Protein AF-0000000070249813 (afdb_homodimer)

pLDDT: mean 73.96, std 17.57, range [34.62, 92.19]

Radius of gyration: 15.24 Å; Cα contacts (8 Å, |Δi|>4): 236; chains: 2; bounding box: 43×35×34 Å

InterPro domains:
  IPR002885 Pentatricopeptide repeat [PF13041] (5-50)
  IPR002885 Pentatricopeptide repeat [PS51375] (5-39)
  IPR011990 Tetratricopeptide-like helical domain superfamily [G3DSA:1.25.40.10] (1-72)

Sequence (192 aa):
MPERSVVTWNAMICGSASHANVEDALSLFLSTNKEGIIVPNSVTFVGLIDVAREDFYSMKESTWVDLMVLVWDLGVCSSSKSQIRLSPVSILDGLIMPERSVVTWNAMICGSASHANVEDALSLFLSTNKEGIIVPNSVTFVGLIDVAREDFYSMKESTWVDLMVLVWDLGVCSSSKSQIRLSPVSILDGLI

Organism: Medicago truncatula (NCBI:txid3880)

Secondary structure (DSSP, 8-state):
--HHHHHHHHHHHHHHHTTT-HHHHHHHHHHHHTTT-----HHHHHHHHHHHHHTGGG--HHHHHHHHHHHHHHHHHHHHSS-----HHHHHHHH-/--HHHHHHHHHHHHHHHTTT-HHHHHHHHHHHHTTT-----HHHHHHHHHHHHHTGGG--HHHHHHHHHHHHHHHHHHHHSS-----HHHHHHHH-

Solvent-accessible surface area (backbone atoms only — not comparable to full-atom values): 10296 Å² total; per-residue (Å²): 125,68,67,68,57,42,55,51,49,36,50,52,39,38,58,37,28,36,91,68,31,21,61,54,19,38,52,52,46,60,64,38,46,78,67,68,71,60,61,48,49,71,66,40,50,52,44,42,50,54,40,47,62,76,34,51,91,74,50,51,72,68,41,48,51,38,42,54,41,40,41,26,54,38,17,25,51,24,31,63,41,92,58,83,82,66,56,49,64,61,52,44,59,68,71,98,127,68,68,66,57,41,54,50,48,35,48,52,38,37,58,38,28,36,93,68,30,20,60,54,20,37,53,51,47,60,64,39,44,77,67,67,69,60,61,48,50,72,65,41,52,51,44,41,50,54,40,48,61,75,34,50,92,75,50,50,71,69,42,47,52,38,43,52,39,41,42,24,53,38,17,25,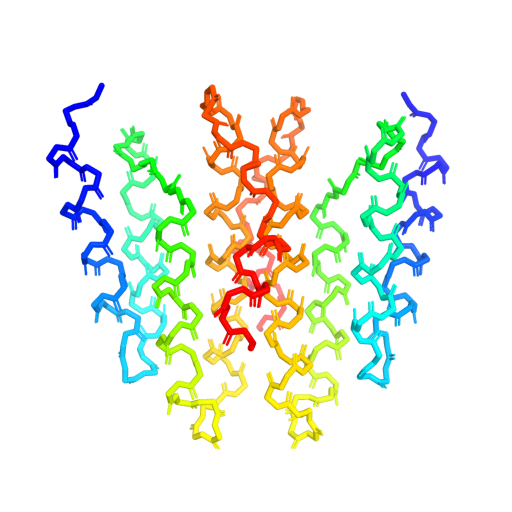51,25,32,64,40,90,58,82,81,67,56,50,65,61,52,44,59,68,73,98

Foldseek 3Di:
DPPVLAVVLLCVLLVCPAPLNLVRSLVVCVVVVVVVSYQADPSSVLSLVVRCVVCVVPHDPVSVVSSVVSNVVNVVRNVVDPDDPPPCVVVVVVVD/DPPVLAVVLLCVLLVCPAPLNLVRSLVVCVVVVVVVSYQADPSSVVSLVVRCVVCVVPHDPVSVVSSVVSNVVNVVRNVVDPDDPPPCVVVVVVVD

Structure (mmCIF, N/CA/C/O backbone):
data_AF-0000000070249813-model_v1
#
loop_
_entity.id
_entity.type
_entity.pdbx_description
1 polymer 'PPR domain protein'
#
loop_
_atom_site.group_PDB
_atom_site.id
_atom_site.type_symbol
_atom_site.label_atom_id
_atom_site.label_alt_id
_atom_site.label_comp_id
_atom_site.label_asym_id
_atom_site.label_entity_id
_atom_site.label_seq_id
_atom_site.pdbx_PDB_ins_code
_atom_site.Cartn_x
_atom_site.Cartn_y
_atom_site.Cartn_z
_atom_site.occupancy
_atom_site.B_iso_or_equiv
_atom_site.auth_seq_id
_atom_site.auth_comp_id
_atom_site.auth_asym_id
_atom_site.auth_atom_id
_atom_site.pdbx_PDB_model_num
ATOM 1 N N . MET A 1 1 ? -17.641 15.844 4.855 1 46.53 1 MET A N 1
ATOM 2 C CA . MET A 1 1 ? -17.781 15.133 3.588 1 46.53 1 MET A CA 1
ATOM 3 C C . MET A 1 1 ? -18.891 14.086 3.67 1 46.53 1 MET A C 1
ATOM 5 O O . MET A 1 1 ? -19 13.367 4.664 1 46.53 1 MET A O 1
ATOM 9 N N . PRO A 1 2 ? -19.953 14.039 2.908 1 53.06 2 PRO A N 1
ATOM 10 C CA . PRO A 1 2 ? -21.031 13.117 3.223 1 53.06 2 PRO A CA 1
ATOM 11 C C . PRO A 1 2 ? -20.609 11.656 3.178 1 53.06 2 PRO A C 1
ATOM 13 O O . PRO A 1 2 ? -19.688 11.305 2.43 1 53.06 2 PRO A O 1
ATOM 16 N N . GLU A 1 3 ? -20.688 10.891 4.309 1 56.56 3 GLU A N 1
ATOM 17 C CA . GLU A 1 3 ? -20.438 9.469 4.531 1 56.56 3 GLU A CA 1
ATOM 18 C C . GLU A 1 3 ? -20.812 8.641 3.305 1 56.56 3 GLU A C 1
ATOM 20 O O . GLU A 1 3 ? -20.141 7.66 2.99 1 56.56 3 GLU A O 1
ATOM 25 N N . ARG A 1 4 ? -21.922 9.094 2.57 1 60.56 4 ARG A N 1
ATOM 26 C CA . ARG A 1 4 ? -22.359 8.352 1.396 1 60.56 4 ARG A CA 1
ATOM 27 C C . ARG A 1 4 ? -21.328 8.414 0.281 1 60.56 4 ARG A C 1
ATOM 29 O O . ARG A 1 4 ? -21.125 7.43 -0.44 1 60.56 4 ARG A O 1
ATOM 36 N N . SER A 1 5 ? -20.531 9.453 0.314 1 73.69 5 SER A N 1
ATOM 37 C CA . SER A 1 5 ? -19.531 9.609 -0.747 1 73.69 5 SER A CA 1
ATOM 38 C C . SER A 1 5 ? -18.344 8.688 -0.53 1 73.69 5 SER A C 1
ATOM 40 O O . SER A 1 5 ? -17.859 8.055 -1.473 1 73.69 5 SER A O 1
ATOM 42 N N . VAL A 1 6 ? -18.219 8.391 0.754 1 73.88 6 VAL A N 1
ATOM 43 C CA . VAL A 1 6 ? -17.062 7.562 1.057 1 73.88 6 VAL A CA 1
ATOM 44 C C . VAL A 1 6 ? -17.375 6.098 0.773 1 73.88 6 VAL A C 1
ATOM 46 O O . VAL A 1 6 ? -16.547 5.371 0.211 1 73.88 6 VAL A O 1
ATOM 49 N N . VAL A 1 7 ? -18.547 5.672 1.12 1 81.62 7 VAL A N 1
ATOM 50 C CA . VAL A 1 7 ? -18.984 4.297 0.912 1 81.62 7 VAL A CA 1
ATOM 51 C C . VAL A 1 7 ? -19.031 3.99 -0.584 1 81.62 7 VAL A C 1
ATOM 53 O O . VAL A 1 7 ? -18.594 2.928 -1.023 1 81.62 7 VAL A O 1
ATOM 56 N N . THR A 1 8 ? -19.656 4.883 -1.299 1 83.94 8 THR A N 1
ATOM 57 C CA . THR A 1 8 ? -19.75 4.727 -2.746 1 83.94 8 THR A CA 1
ATOM 58 C C . THR A 1 8 ? -18.359 4.668 -3.373 1 83.94 8 THR A C 1
ATOM 60 O O . THR A 1 8 ? -18.094 3.799 -4.207 1 83.94 8 THR A O 1
ATOM 63 N N . TRP A 1 9 ? -17.578 5.516 -2.996 1 82.88 9 TRP A N 1
ATOM 64 C CA . TRP A 1 9 ? -16.219 5.555 -3.529 1 82.88 9 TRP A CA 1
ATOM 65 C C . TRP A 1 9 ? -15.469 4.27 -3.203 1 82.88 9 TRP A C 1
ATOM 67 O O . TRP A 1 9 ? -14.742 3.736 -4.047 1 82.88 9 TRP A O 1
ATOM 77 N N . ASN A 1 10 ? -15.672 3.816 -1.97 1 83.75 10 ASN A N 1
ATOM 78 C CA . ASN A 1 10 ? -15.078 2.539 -1.595 1 83.75 10 ASN A CA 1
ATOM 79 C C . ASN A 1 10 ? -15.555 1.41 -2.506 1 83.75 10 ASN A C 1
ATOM 81 O O . ASN A 1 10 ? -14.75 0.591 -2.955 1 83.75 10 ASN A O 1
ATOM 85 N N . ALA A 1 11 ? -16.812 1.413 -2.75 1 89.75 11 ALA A N 1
ATOM 86 C CA . ALA A 1 11 ? -17.391 0.383 -3.611 1 89.75 11 ALA A CA 1
ATOM 87 C C . ALA A 1 11 ? -16.859 0.5 -5.035 1 89.75 11 ALA A C 1
ATOM 89 O O . ALA A 1 11 ? -16.562 -0.509 -5.68 1 89.75 11 ALA A O 1
ATOM 90 N N . MET A 1 12 ? -16.719 1.653 -5.555 1 88.75 12 MET A N 1
ATOM 91 C CA . MET A 1 12 ? -16.266 1.889 -6.918 1 88.75 12 MET A CA 1
ATOM 92 C C . MET A 1 12 ? -14.805 1.457 -7.082 1 88.75 12 MET A C 1
ATOM 94 O O . MET A 1 12 ? -14.453 0.809 -8.07 1 88.75 12 MET A O 1
ATOM 98 N N . ILE A 1 13 ? -13.953 1.787 -6.18 1 89.75 13 ILE A N 1
ATOM 99 C CA . ILE A 1 13 ? -12.531 1.463 -6.281 1 89.75 13 ILE A CA 1
ATOM 100 C C . ILE A 1 13 ? -12.336 -0.046 -6.141 1 89.75 13 ILE A C 1
ATOM 102 O O . ILE A 1 13 ? -11.672 -0.669 -6.969 1 89.75 13 ILE A O 1
ATOM 106 N N . CYS A 1 14 ? -12.953 -0.646 -5.07 1 91.5 14 CYS A N 1
ATOM 107 C CA . CYS A 1 14 ? -12.805 -2.082 -4.863 1 91.5 14 CYS A CA 1
ATOM 108 C C . CYS A 1 14 ? -13.445 -2.865 -6.004 1 91.5 14 CYS A C 1
ATOM 110 O O . CYS A 1 14 ? -12.898 -3.881 -6.445 1 91.5 14 CYS A O 1
ATOM 112 N N . GLY A 1 15 ? -14.57 -2.408 -6.434 1 91.88 15 GLY A N 1
ATOM 113 C CA . GLY A 1 15 ? -15.203 -3.049 -7.574 1 91.88 15 GLY A CA 1
ATOM 114 C C . GLY A 1 15 ? -14.367 -2.982 -8.836 1 91.88 15 GLY A C 1
ATOM 115 O O . GLY A 1 15 ? -14.305 -3.947 -9.602 1 91.88 15 GLY A O 1
ATOM 116 N N . SER A 1 16 ? -13.781 -1.851 -9.094 1 92.06 16 SER A N 1
ATOM 117 C CA . SER A 1 16 ? -12.914 -1.667 -10.25 1 92.06 16 SER A CA 1
ATOM 118 C C . SER A 1 16 ? -11.664 -2.537 -10.156 1 92.06 16 SER A C 1
ATOM 120 O O . SER A 1 16 ? -11.133 -2.988 -11.172 1 92.06 16 SER A O 1
ATOM 122 N N . ALA A 1 17 ? -11.172 -2.75 -8.953 1 91.75 17 ALA A N 1
ATOM 123 C CA . ALA A 1 17 ? -9.953 -3.525 -8.727 1 91.75 17 ALA A CA 1
ATOM 124 C C . ALA A 1 17 ? -10.227 -5.023 -8.836 1 91.75 17 ALA A C 1
ATOM 126 O O . ALA A 1 17 ? -9.297 -5.82 -8.969 1 91.75 17 ALA A O 1
ATOM 127 N N . SER A 1 18 ? -11.43 -5.445 -8.789 1 88.25 18 SER A N 1
ATOM 128 C CA . SER A 1 18 ? -11.797 -6.855 -8.805 1 88.25 18 SER A CA 1
ATOM 129 C C . SER A 1 18 ? -11.469 -7.496 -10.156 1 88.25 18 SER A C 1
ATOM 131 O O . SER A 1 18 ? -11.375 -6.805 -11.172 1 88.25 18 SER A O 1
ATOM 133 N N . HIS A 1 19 ? -11.203 -8.836 -10.164 1 82.94 19 HIS A N 1
ATOM 134 C CA . HIS A 1 19 ? -10.852 -9.633 -11.336 1 82.94 19 HIS A CA 1
ATOM 135 C C . HIS A 1 19 ? -9.555 -9.156 -11.969 1 82.94 19 HIS A C 1
ATOM 137 O O . HIS A 1 19 ? -9.461 -9.016 -13.188 1 82.94 19 HIS A O 1
ATOM 143 N N . ALA A 1 20 ? -8.68 -8.672 -11.258 1 76.06 20 ALA A N 1
ATOM 144 C CA . ALA A 1 20 ? -7.305 -8.352 -11.609 1 76.06 20 ALA A CA 1
ATOM 145 C C . ALA A 1 20 ? -7.238 -7.09 -12.469 1 76.06 20 ALA A C 1
ATOM 147 O O . ALA A 1 20 ? -6.336 -6.941 -13.297 1 76.06 20 ALA A O 1
ATOM 148 N N . ASN A 1 21 ? -8.289 -6.316 -12.398 1 88 21 ASN A N 1
ATOM 149 C CA . ASN A 1 21 ? -8.281 -5.059 -13.141 1 88 21 ASN A CA 1
ATOM 150 C C . ASN A 1 21 ? -7.848 -3.891 -12.258 1 88 21 ASN A C 1
ATOM 152 O O . ASN A 1 21 ? -8.523 -2.859 -12.211 1 88 21 ASN A O 1
ATOM 156 N N . VAL A 1 22 ? -6.793 -3.996 -11.641 1 87.94 22 VAL A N 1
ATOM 157 C CA . VAL A 1 22 ? -6.285 -3.021 -10.68 1 87.94 22 VAL A CA 1
ATOM 158 C C . VAL A 1 22 ? -5.891 -1.737 -11.406 1 87.94 22 VAL A C 1
ATOM 160 O O . VAL A 1 22 ? -6 -0.644 -10.844 1 87.94 22 VAL A O 1
ATOM 163 N N . GLU A 1 23 ? -5.539 -1.878 -12.688 1 86.44 23 GLU A N 1
ATOM 164 C CA . GLU A 1 23 ? -5.199 -0.696 -13.469 1 86.44 23 GLU A CA 1
ATOM 165 C C . GLU A 1 23 ? -6.367 0.282 -13.531 1 86.44 23 GLU A C 1
ATOM 167 O O . GLU A 1 23 ? -6.176 1.494 -13.414 1 86.44 23 GLU A O 1
ATOM 172 N N . ASP A 1 24 ? -7.508 -0.263 -13.672 1 90.19 24 ASP A N 1
ATOM 173 C CA . ASP A 1 24 ? -8.711 0.564 -13.719 1 90.19 24 ASP A CA 1
ATOM 174 C C . ASP A 1 24 ? -8.953 1.253 -12.375 1 90.19 24 ASP A C 1
ATOM 176 O O . ASP A 1 24 ? -9.328 2.426 -12.328 1 90.19 24 ASP A O 1
ATOM 180 N N . ALA A 1 25 ? -8.812 0.549 -11.305 1 90.69 25 ALA A N 1
ATOM 181 C CA . ALA A 1 25 ? -8.984 1.114 -9.969 1 90.69 25 ALA A CA 1
ATOM 182 C C . ALA A 1 25 ? -7.992 2.246 -9.719 1 90.69 25 ALA A C 1
ATOM 184 O O . ALA A 1 25 ? -8.359 3.289 -9.164 1 90.69 25 ALA A O 1
ATOM 185 N N . LEU A 1 26 ? -6.781 2.053 -10.164 1 87.12 26 LEU A N 1
ATOM 186 C CA . LEU A 1 26 ? -5.75 3.078 -10.023 1 87.12 26 LEU A CA 1
ATOM 187 C C . LEU A 1 26 ? -6.109 4.32 -10.836 1 87.12 26 LEU A C 1
ATOM 189 O O . LEU A 1 26 ? -5.977 5.445 -10.344 1 87.12 26 LEU A O 1
ATOM 193 N N . SER A 1 27 ? -6.535 4.082 -12.039 1 85.62 27 SER A N 1
ATOM 194 C CA . SER A 1 27 ? -6.953 5.188 -12.891 1 85.62 27 SER A CA 1
ATOM 195 C C . SER A 1 27 ? -8.117 5.957 -12.273 1 85.62 27 SER A C 1
ATOM 197 O O . SER A 1 27 ? -8.141 7.188 -12.305 1 85.62 27 SER A O 1
ATOM 199 N N . LEU A 1 28 ? -9.055 5.27 -11.742 1 85.94 28 LEU A N 1
ATOM 200 C CA . LEU A 1 28 ? -10.195 5.879 -11.062 1 85.94 28 LEU A CA 1
ATOM 201 C C . LEU A 1 28 ? -9.734 6.734 -9.891 1 85.94 28 LEU A C 1
ATOM 203 O O . LEU A 1 28 ? -10.188 7.871 -9.727 1 85.94 28 LEU A O 1
ATOM 207 N N . PHE A 1 29 ? -8.875 6.195 -9.102 1 84.56 29 PHE A N 1
ATOM 208 C CA . PHE A 1 29 ? -8.352 6.922 -7.953 1 84.56 29 PHE A CA 1
ATOM 209 C C . PHE A 1 29 ? -7.648 8.203 -8.391 1 84.56 29 PHE A C 1
ATOM 211 O O . PHE A 1 29 ? -7.883 9.273 -7.828 1 84.56 29 PHE A O 1
ATOM 218 N N . LEU A 1 30 ? -6.805 8.07 -9.312 1 79.5 30 LEU A N 1
ATOM 219 C CA . LEU A 1 30 ? -6.031 9.219 -9.781 1 79.5 30 LEU A CA 1
ATOM 220 C C . LEU A 1 30 ? -6.949 10.305 -10.328 1 79.5 30 LEU A C 1
ATOM 222 O O . LEU A 1 30 ? -6.676 11.5 -10.156 1 79.5 30 LEU A O 1
ATOM 226 N N . SER A 1 31 ? -7.941 9.93 -10.906 1 78.81 31 SER A N 1
ATOM 227 C CA . SER A 1 31 ? -8.875 10.891 -11.492 1 78.81 31 SER A CA 1
ATOM 228 C C . SER A 1 31 ? -9.727 11.555 -10.422 1 78.81 31 SER A C 1
ATOM 230 O O . SER A 1 31 ? -10.047 12.742 -10.516 1 78.81 31 SER A O 1
ATOM 232 N N . THR A 1 32 ? -10.102 10.906 -9.297 1 76.31 32 THR A N 1
ATOM 233 C CA . THR A 1 32 ? -10.984 11.406 -8.242 1 76.31 32 THR A CA 1
ATOM 234 C C . THR A 1 32 ? -10.195 12.188 -7.195 1 76.31 32 THR A C 1
ATOM 236 O O . THR A 1 32 ? -10.688 13.18 -6.652 1 76.31 32 THR A O 1
ATOM 239 N N . ASN A 1 33 ? -9.039 11.695 -6.793 1 69.12 33 ASN A N 1
ATOM 240 C CA . ASN A 1 33 ? -8.211 12.367 -5.797 1 69.12 33 ASN A CA 1
ATOM 241 C C . ASN A 1 33 ? -7.887 13.797 -6.215 1 69.12 33 ASN A C 1
ATOM 243 O O . ASN A 1 33 ? -7.836 14.703 -5.375 1 69.12 33 ASN A O 1
ATOM 247 N N . LYS A 1 34 ? -7.633 13.984 -7.363 1 62.03 34 LYS A N 1
ATOM 248 C CA . LYS A 1 34 ? -7.355 15.32 -7.875 1 62.03 34 LYS A CA 1
ATOM 249 C C . LYS A 1 34 ? -8.516 16.266 -7.578 1 62.03 34 LYS A C 1
ATOM 251 O O . LYS A 1 34 ? -8.305 17.469 -7.406 1 62.03 34 LYS A O 1
ATOM 256 N N . GLU A 1 35 ? -9.555 15.711 -7.277 1 60.5 35 GLU A N 1
ATOM 257 C CA . GLU A 1 35 ? -10.727 16.547 -7.027 1 60.5 35 GLU A CA 1
ATOM 258 C C . GLU A 1 35 ? -11.008 16.672 -5.535 1 60.5 35 GLU A C 1
ATOM 260 O O . GLU A 1 35 ? -11.859 17.469 -5.125 1 60.5 35 GLU A O 1
ATOM 265 N N . GLY A 1 36 ? -10.062 16.094 -4.793 1 58.84 36 GLY A N 1
ATOM 266 C CA . GLY A 1 36 ? -10.227 16.172 -3.35 1 58.84 36 GLY A CA 1
ATOM 267 C C . GLY A 1 36 ? -11.453 15.438 -2.848 1 58.84 36 GLY A C 1
ATOM 268 O O . GLY A 1 36 ? -11.938 15.703 -1.745 1 58.84 36 GLY A O 1
ATOM 269 N N . ILE A 1 37 ? -12.023 14.625 -3.607 1 59.47 37 ILE A N 1
ATOM 270 C CA . ILE A 1 37 ? -13.328 14.047 -3.324 1 59.47 37 ILE A CA 1
ATOM 271 C C . ILE A 1 37 ? -13.164 12.75 -2.535 1 59.47 37 ILE A C 1
ATOM 273 O O . ILE A 1 37 ? -14.039 12.375 -1.752 1 59.47 37 ILE A O 1
ATOM 277 N N . ILE A 1 38 ? -12 12.156 -2.73 1 61.72 38 ILE A N 1
ATOM 278 C CA . ILE A 1 38 ? -11.922 10.781 -2.23 1 61.72 38 ILE A CA 1
ATOM 279 C C . ILE A 1 38 ? -11.141 10.758 -0.919 1 61.72 38 ILE A C 1
ATOM 281 O O . ILE A 1 38 ? -10.062 11.352 -0.82 1 61.72 38 ILE A O 1
ATOM 285 N N . VAL A 1 39 ? -11.898 10.18 0.061 1 66.62 39 VAL A N 1
ATOM 286 C CA . VAL A 1 39 ? -11.172 9.969 1.309 1 66.62 39 VAL A CA 1
ATOM 287 C C . VAL A 1 39 ? -11.031 8.477 1.577 1 66.62 39 VAL A C 1
ATOM 289 O O . VAL A 1 39 ? -11.906 7.863 2.197 1 66.62 39 VAL A O 1
ATOM 292 N N . PRO A 1 40 ? -10.07 7.934 0.964 1 72 40 PRO A N 1
ATOM 293 C CA . PRO A 1 40 ? -9.859 6.52 1.284 1 72 40 PRO A CA 1
ATOM 294 C C . PRO A 1 40 ? -9.625 6.281 2.773 1 72 40 PRO A C 1
ATOM 296 O O . PRO A 1 40 ? -9.117 7.164 3.471 1 72 40 PRO A O 1
ATOM 299 N N . ASN A 1 41 ? -10.219 5.098 3.295 1 77.06 41 ASN A N 1
ATOM 300 C CA . ASN A 1 41 ? -9.969 4.711 4.68 1 77.06 41 ASN A CA 1
ATOM 301 C C . ASN A 1 41 ? -9.641 3.225 4.793 1 77.06 41 ASN A C 1
ATOM 303 O O . ASN A 1 41 ? -9.359 2.566 3.791 1 77.06 41 ASN A O 1
ATOM 307 N N . SER A 1 42 ? -9.586 2.773 5.973 1 77.44 42 SER A N 1
ATOM 308 C CA . SER A 1 42 ? -9.195 1.397 6.258 1 77.44 42 SER A CA 1
ATOM 309 C C . SER A 1 42 ? -10.125 0.404 5.562 1 77.44 42 SER A C 1
ATOM 311 O O . SER A 1 42 ? -9.703 -0.702 5.215 1 77.44 42 SER A O 1
ATOM 313 N N . VAL A 1 43 ? -11.352 0.808 5.312 1 82.81 43 VAL A N 1
ATOM 314 C CA . VAL A 1 43 ? -12.305 -0.075 4.66 1 82.81 43 VAL A CA 1
ATOM 315 C C . VAL A 1 43 ? -11.891 -0.309 3.209 1 82.81 43 VAL A C 1
ATOM 317 O O . VAL A 1 43 ? -11.953 -1.436 2.711 1 82.81 43 VAL A O 1
ATOM 320 N N . THR A 1 44 ? -11.492 0.752 2.482 1 85.62 44 THR A N 1
ATOM 321 C CA . THR A 1 44 ? -11.008 0.632 1.111 1 85.62 44 THR A CA 1
ATOM 322 C C . THR A 1 44 ? -9.805 -0.302 1.041 1 85.62 44 THR A C 1
ATOM 324 O O . THR A 1 44 ? -9.742 -1.174 0.172 1 85.62 44 THR A O 1
ATOM 327 N N . PHE A 1 45 ? -8.969 -0.145 2.027 1 86.44 45 PHE A N 1
ATOM 328 C CA . PHE A 1 45 ? -7.758 -0.958 2.07 1 86.44 45 PHE A CA 1
ATOM 329 C C . PHE A 1 45 ? -8.102 -2.43 2.262 1 86.44 45 PHE A C 1
ATOM 331 O O . PHE A 1 45 ? -7.586 -3.291 1.547 1 86.44 45 PHE A O 1
ATOM 338 N N . VAL A 1 46 ? -8.922 -2.701 3.205 1 86.38 46 VAL A N 1
ATOM 339 C CA . VAL A 1 46 ? -9.312 -4.082 3.463 1 86.38 46 VAL A CA 1
ATOM 340 C C . VAL A 1 46 ? -10 -4.668 2.23 1 86.38 46 VAL A C 1
ATOM 342 O O . VAL A 1 46 ? -9.742 -5.812 1.854 1 86.38 46 VAL A O 1
ATOM 345 N N . GLY A 1 47 ? -10.891 -3.881 1.63 1 88.06 47 GLY A N 1
ATOM 346 C CA . GLY A 1 47 ? -11.523 -4.312 0.394 1 88.06 47 GLY A CA 1
ATOM 347 C C . GLY A 1 47 ? -10.531 -4.672 -0.692 1 88.06 47 GLY A C 1
ATOM 348 O O . GLY A 1 47 ? -10.703 -5.668 -1.396 1 88.06 47 GLY A O 1
ATOM 349 N N . LEU A 1 48 ? -9.516 -3.916 -0.813 1 89.94 48 LEU A N 1
ATOM 350 C CA . LEU A 1 48 ? -8.492 -4.16 -1.824 1 89.94 48 LEU A CA 1
ATOM 351 C C . LEU A 1 48 ? -7.695 -5.418 -1.498 1 89.94 48 LEU A C 1
ATOM 353 O O . LEU A 1 48 ? -7.285 -6.148 -2.402 1 89.94 48 LEU A O 1
ATOM 357 N N . ILE A 1 49 ? -7.418 -5.703 -0.201 1 86.06 49 ILE A N 1
ATOM 358 C CA . ILE A 1 49 ? -6.742 -6.93 0.213 1 86.06 49 ILE A CA 1
ATOM 359 C C . ILE A 1 49 ? -7.582 -8.141 -0.181 1 86.06 49 ILE A C 1
ATOM 361 O O . ILE A 1 49 ? -7.055 -9.141 -0.667 1 86.06 49 ILE A O 1
ATOM 365 N N . ASP A 1 50 ? -8.852 -8.031 0.049 1 86.69 50 ASP A N 1
ATOM 366 C CA . ASP A 1 50 ? -9.75 -9.125 -0.311 1 86.69 50 ASP A CA 1
ATOM 367 C C . ASP A 1 50 ? -9.711 -9.398 -1.812 1 86.69 50 ASP A C 1
ATOM 369 O O . ASP A 1 50 ? -9.648 -10.555 -2.238 1 86.69 50 ASP A O 1
ATOM 373 N N . VAL A 1 51 ? -9.758 -8.383 -2.604 1 87.94 51 VAL A N 1
ATOM 374 C CA . VAL A 1 51 ? -9.688 -8.5 -4.059 1 87.94 51 VAL A CA 1
ATOM 375 C C . VAL A 1 51 ? -8.359 -9.133 -4.461 1 87.94 51 VAL A C 1
ATOM 377 O O . VAL A 1 51 ? -8.328 -10.039 -5.301 1 87.94 51 VAL A O 1
ATOM 380 N N . ALA A 1 52 ? -7.258 -8.617 -3.936 1 83.5 52 ALA A N 1
ATOM 381 C CA . ALA A 1 52 ? -5.918 -9.102 -4.258 1 83.5 52 ALA A CA 1
ATOM 382 C C . ALA A 1 52 ? -5.758 -10.57 -3.877 1 83.5 52 ALA A C 1
ATOM 384 O O . ALA A 1 52 ? -5.125 -11.344 -4.602 1 83.5 52 ALA A O 1
ATOM 385 N N . ARG A 1 53 ? -6.246 -10.945 -2.752 1 82.81 53 ARG A N 1
ATOM 386 C CA . ARG A 1 53 ? -6.16 -12.328 -2.295 1 82.81 53 ARG A CA 1
ATOM 387 C C . ARG A 1 53 ? -6.902 -13.266 -3.244 1 82.81 53 ARG A C 1
ATOM 389 O O . ARG A 1 53 ? -6.445 -14.383 -3.506 1 82.81 53 ARG A O 1
ATOM 396 N N . GLU A 1 54 ? -7.992 -12.883 -3.689 1 84.94 54 GLU A N 1
ATOM 397 C CA . GLU A 1 54 ? -8.805 -13.703 -4.586 1 84.94 54 GLU A CA 1
ATOM 398 C C . GLU A 1 54 ? -8.07 -13.969 -5.898 1 84.94 54 GLU A C 1
ATOM 400 O O . GLU A 1 54 ? -8.188 -15.055 -6.469 1 84.94 54 GLU A O 1
ATOM 405 N N . ASP A 1 55 ? -7.289 -13.117 -6.309 1 81.75 55 ASP A N 1
ATOM 406 C CA . ASP A 1 55 ? -6.652 -13.227 -7.617 1 81.75 55 ASP A CA 1
ATOM 407 C C . ASP A 1 55 ? -5.145 -13.438 -7.48 1 81.75 55 ASP A C 1
ATOM 409 O O . ASP A 1 55 ? -4.41 -13.375 -8.469 1 81.75 55 ASP A O 1
ATOM 413 N N . PHE A 1 56 ? -4.707 -13.625 -6.355 1 78.69 56 PHE A N 1
ATOM 414 C CA . PHE A 1 56 ? -3.285 -13.602 -6.031 1 78.69 56 PHE A CA 1
ATOM 415 C C . PHE A 1 56 ? -2.51 -14.562 -6.922 1 78.69 56 PHE A C 1
ATOM 417 O O . PHE A 1 56 ? -1.503 -14.188 -7.523 1 78.69 56 PHE A O 1
ATOM 424 N N . TYR A 1 57 ? -2.91 -15.758 -7.117 1 77.56 57 TYR A N 1
ATOM 425 C CA . TYR A 1 57 ? -2.166 -16.781 -7.852 1 77.56 57 TYR A CA 1
ATOM 426 C C . TYR A 1 57 ? -2.283 -16.562 -9.352 1 77.56 57 TYR A C 1
ATOM 428 O O . TYR A 1 57 ? -1.468 -17.062 -10.125 1 77.56 57 TYR A O 1
ATOM 436 N N . SER A 1 58 ? -3.252 -15.797 -9.711 1 82.06 58 SER A N 1
ATOM 437 C CA . SER A 1 58 ? -3.471 -15.594 -11.141 1 82.06 58 SER A CA 1
ATOM 438 C C . SER A 1 58 ? -3.053 -14.188 -11.562 1 82.06 58 SER A C 1
ATOM 440 O O . SER A 1 58 ? -3.121 -13.852 -12.75 1 82.06 58 SER A O 1
ATOM 442 N N . MET A 1 59 ? -2.596 -13.453 -10.688 1 81.19 59 MET A N 1
ATOM 443 C CA . MET A 1 59 ? -2.301 -12.055 -10.969 1 81.19 59 MET A CA 1
ATOM 444 C C . MET A 1 59 ? -0.942 -11.906 -11.648 1 81.19 59 MET A C 1
ATOM 446 O O . MET A 1 59 ? 0.016 -12.594 -11.281 1 81.19 59 MET A O 1
ATOM 450 N N . LYS A 1 60 ? -0.977 -11.008 -12.648 1 85.19 60 LYS A N 1
ATOM 451 C CA . LYS A 1 60 ? 0.277 -10.68 -13.32 1 85.19 60 LYS A CA 1
ATOM 452 C C . LYS A 1 60 ? 1.124 -9.734 -12.469 1 85.19 60 LYS A C 1
ATOM 454 O O . LYS A 1 60 ? 0.602 -9.047 -11.586 1 85.19 60 LYS A O 1
ATOM 459 N N . GLU A 1 61 ? 2.393 -9.742 -12.727 1 82.44 61 GLU A N 1
ATOM 460 C CA . GLU A 1 61 ? 3.334 -8.891 -12.008 1 82.44 61 GLU A CA 1
ATOM 461 C C . GLU A 1 61 ? 2.959 -7.418 -12.133 1 82.44 61 GLU A C 1
ATOM 463 O O . GLU A 1 61 ? 3.02 -6.668 -11.164 1 82.44 61 GLU A O 1
ATOM 468 N N . SER A 1 62 ? 2.59 -7.023 -13.359 1 83.12 62 SER A N 1
ATOM 469 C CA . SER A 1 62 ? 2.232 -5.629 -13.594 1 83.12 62 SER A CA 1
ATOM 470 C C . SER A 1 62 ? 1.015 -5.227 -12.773 1 83.12 62 SER A C 1
ATOM 472 O O . SER A 1 62 ? 0.948 -4.105 -12.266 1 83.12 62 SER A O 1
ATOM 474 N N . THR A 1 63 ? 0.035 -6.109 -12.68 1 85.94 63 THR A N 1
ATOM 475 C CA . THR A 1 63 ? -1.173 -5.859 -11.898 1 85.94 63 THR A CA 1
ATOM 476 C C . THR A 1 63 ? -0.839 -5.707 -10.422 1 85.94 63 THR A C 1
ATOM 478 O O . THR A 1 63 ? -1.415 -4.859 -9.734 1 85.94 63 THR A O 1
ATOM 481 N N . TRP A 1 64 ? 0.094 -6.422 -10.062 1 84.62 64 TRP A N 1
ATOM 482 C CA . TRP A 1 64 ? 0.547 -6.359 -8.68 1 84.62 64 TRP A CA 1
ATOM 483 C C . TRP A 1 64 ? 1.182 -5.008 -8.375 1 84.62 64 TRP A C 1
ATOM 485 O O . TRP A 1 64 ? 0.917 -4.41 -7.328 1 84.62 64 TRP A O 1
ATOM 495 N N . VAL A 1 65 ? 1.969 -4.598 -9.188 1 85.06 65 VAL A N 1
ATOM 496 C CA . VAL A 1 65 ? 2.645 -3.316 -9.008 1 85.06 65 VAL A CA 1
ATOM 497 C C . VAL A 1 65 ? 1.615 -2.191 -8.961 1 85.06 65 VAL A C 1
ATOM 499 O O . VAL A 1 65 ? 1.692 -1.307 -8.102 1 85.06 65 VAL A O 1
ATOM 502 N N . ASP A 1 66 ? 0.677 -2.268 -9.867 1 86.56 66 ASP A N 1
ATOM 503 C CA . ASP A 1 66 ? -0.391 -1.272 -9.852 1 86.56 66 ASP A CA 1
ATOM 504 C C . ASP A 1 66 ? -1.123 -1.265 -8.516 1 86.56 66 ASP A C 1
ATOM 506 O O . ASP A 1 66 ? -1.486 -0.202 -8.008 1 86.56 66 ASP A O 1
ATOM 510 N N . LEU A 1 67 ? -1.362 -2.426 -7.977 1 89.44 67 LEU A N 1
ATOM 511 C CA . LEU A 1 67 ? -2.055 -2.551 -6.699 1 89.44 67 LEU A CA 1
ATOM 512 C C . LEU A 1 67 ? -1.244 -1.915 -5.578 1 89.44 67 LEU A C 1
ATOM 514 O O . LEU A 1 67 ? -1.793 -1.195 -4.738 1 89.44 67 LEU A O 1
ATOM 518 N N . MET A 1 68 ? 0.019 -2.113 -5.559 1 88.62 68 MET A N 1
ATOM 519 C CA . MET A 1 68 ? 0.888 -1.534 -4.539 1 88.62 68 MET A CA 1
ATOM 520 C C . MET A 1 68 ? 0.881 -0.012 -4.617 1 88.62 68 MET A C 1
ATOM 522 O O . MET A 1 68 ? 0.825 0.667 -3.588 1 88.62 68 MET A O 1
ATOM 526 N N . VAL A 1 69 ? 0.877 0.505 -5.734 1 87.38 69 VAL A N 1
ATOM 527 C CA . VAL A 1 69 ? 0.837 1.948 -5.945 1 87.38 69 VAL A CA 1
ATOM 528 C C . VAL A 1 69 ? -0.487 2.51 -5.434 1 87.38 69 VAL A C 1
ATOM 530 O O . VAL A 1 69 ? -0.51 3.533 -4.746 1 87.38 69 VAL A O 1
ATOM 533 N N . LEU A 1 70 ? -1.496 1.835 -5.855 1 88.69 70 LEU A N 1
ATOM 534 C CA . LEU A 1 70 ? -2.82 2.252 -5.41 1 88.69 70 LEU A CA 1
ATOM 535 C C . LEU A 1 70 ? -2.896 2.287 -3.885 1 88.69 70 LEU A C 1
ATOM 537 O O . LEU A 1 70 ? -3.361 3.27 -3.305 1 88.69 70 LEU A O 1
ATOM 541 N N . VAL A 1 71 ? -2.404 1.301 -3.252 1 89.31 71 VAL A N 1
ATOM 542 C CA . VAL A 1 71 ? -2.443 1.194 -1.796 1 89.31 71 VAL A CA 1
ATOM 543 C C . VAL A 1 71 ? -1.607 2.309 -1.173 1 89.31 71 VAL A C 1
ATOM 545 O O . VAL A 1 71 ? -2.035 2.951 -0.21 1 89.31 71 VAL A O 1
ATOM 548 N N . TRP A 1 72 ? -0.492 2.512 -1.726 1 86.56 72 TRP A N 1
ATOM 549 C CA . TRP A 1 72 ? 0.367 3.592 -1.254 1 86.56 72 TRP A CA 1
ATOM 550 C C . TRP A 1 72 ? -0.345 4.938 -1.354 1 86.56 72 TRP A C 1
ATOM 552 O O . TRP A 1 72 ? -0.387 5.699 -0.385 1 86.56 72 TRP A O 1
ATOM 562 N N . ASP A 1 73 ? -0.912 5.273 -2.48 1 84.19 73 ASP A N 1
ATOM 563 C CA . ASP A 1 73 ? -1.582 6.551 -2.709 1 84.19 73 ASP A CA 1
ATOM 564 C C . ASP A 1 73 ? -2.779 6.715 -1.775 1 84.19 73 ASP A C 1
ATOM 566 O O . ASP A 1 73 ? -3.025 7.805 -1.259 1 84.19 73 ASP A O 1
ATOM 570 N N . LEU A 1 74 ? -3.455 5.652 -1.598 1 85.19 74 LEU A N 1
ATOM 571 C CA . LEU A 1 74 ? -4.59 5.691 -0.683 1 85.19 74 LEU A CA 1
ATOM 572 C C . LEU A 1 74 ? -4.129 5.965 0.745 1 85.19 74 LEU A C 1
ATOM 574 O O . LEU A 1 74 ? -4.773 6.723 1.477 1 85.19 74 LEU A O 1
ATOM 578 N N . GLY A 1 75 ? -3.049 5.336 1.172 1 84.69 75 GLY A N 1
ATOM 579 C CA . GLY A 1 75 ? -2.475 5.586 2.484 1 84.69 75 GLY A CA 1
ATOM 580 C C . GLY A 1 75 ? -2.082 7.035 2.695 1 84.69 75 GLY A C 1
ATOM 581 O O . GLY A 1 75 ? -2.393 7.625 3.734 1 84.69 75 GLY A O 1
ATOM 582 N N . VAL A 1 76 ? -1.442 7.578 1.745 1 81.12 76 VAL A N 1
ATOM 583 C CA . VAL A 1 76 ? -0.99 8.961 1.795 1 81.12 76 VAL A CA 1
ATOM 584 C C . VAL A 1 76 ? -2.191 9.891 1.938 1 81.12 76 VAL A C 1
ATOM 586 O O . VAL A 1 76 ? -2.156 10.852 2.715 1 81.12 76 VAL A O 1
ATOM 589 N N . CYS A 1 77 ? -3.252 9.625 1.28 1 79.69 77 CYS A N 1
ATOM 590 C CA . CYS A 1 77 ? -4.445 10.469 1.285 1 79.69 77 CYS A CA 1
ATOM 591 C C . CYS A 1 77 ? -5.219 10.312 2.59 1 79.69 77 CYS A C 1
ATOM 593 O O . CYS A 1 77 ? -5.883 11.25 3.037 1 79.69 77 CYS A O 1
ATOM 595 N N . SER A 1 78 ? -5.121 9.125 3.105 1 76.5 78 SER A N 1
ATOM 596 C CA . SER A 1 78 ? -5.852 8.844 4.34 1 76.5 78 SER A CA 1
ATOM 597 C C . SER A 1 78 ? -5.297 9.664 5.504 1 76.5 78 SER A C 1
ATOM 599 O O . SER A 1 78 ? -6.047 10.07 6.395 1 76.5 78 SER A O 1
ATOM 601 N N . SER A 1 79 ? -4.004 9.836 5.645 1 66.25 79 SER A N 1
ATOM 602 C CA . SER A 1 79 ? -3.354 10.57 6.727 1 66.25 79 SER A CA 1
ATOM 603 C C . SER A 1 79 ? -3.572 12.07 6.586 1 66.25 79 SER A C 1
ATOM 605 O O . SER A 1 79 ? -3.609 12.797 7.586 1 66.25 79 SER A O 1
ATOM 607 N N . SER A 1 80 ? -3.367 12.688 5.391 1 58.47 80 SER A N 1
ATOM 608 C CA . SER A 1 80 ? -3.568 14.125 5.211 1 58.47 80 SER A CA 1
ATOM 609 C C . SER A 1 80 ? -4.922 14.562 5.758 1 58.47 80 SER A C 1
ATOM 611 O O . SER A 1 80 ? -5.086 15.711 6.172 1 58.47 80 SER A O 1
ATOM 613 N N . LYS A 1 81 ? -5.812 13.836 5.742 1 52.12 81 LYS A N 1
ATOM 614 C CA . LYS A 1 81 ? -7.105 14.133 6.363 1 52.12 81 LYS A CA 1
ATOM 615 C C . LYS A 1 81 ? -7.211 13.484 7.738 1 52.12 81 LYS A C 1
ATOM 617 O O . LYS A 1 81 ? -6.531 12.5 8.023 1 52.12 81 LYS A O 1
ATOM 622 N N . SER A 1 82 ? -7.633 14.133 8.875 1 40.06 82 SER A N 1
ATOM 623 C CA . SER A 1 82 ? -7.652 13.828 10.297 1 40.06 82 SER A CA 1
ATOM 624 C C . SER A 1 82 ? -7.539 12.328 10.555 1 40.06 82 SER A C 1
ATOM 626 O O . SER A 1 82 ? -7.5 11.891 11.703 1 40.06 82 SER A O 1
ATOM 628 N N . GLN A 1 83 ? -8.047 11.523 9.703 1 37.75 83 GLN A N 1
ATOM 629 C CA . GLN A 1 83 ? -8.742 10.422 10.352 1 37.75 83 GLN A CA 1
ATOM 630 C C . GLN A 1 83 ? -7.758 9.375 10.875 1 37.75 83 GLN A C 1
ATOM 632 O O . GLN A 1 83 ? -6.574 9.414 10.531 1 37.75 83 GLN A O 1
ATOM 637 N N . ILE A 1 84 ? -8.188 7.949 10.914 1 36.22 84 ILE A N 1
ATOM 638 C CA . ILE A 1 84 ? -8.219 6.734 11.711 1 36.22 84 ILE A CA 1
ATOM 639 C C . ILE A 1 84 ? -6.918 5.957 11.531 1 36.22 84 ILE A C 1
ATOM 641 O O . ILE A 1 84 ? -6.562 5.586 10.406 1 36.22 84 ILE A O 1
ATOM 645 N N . ARG A 1 85 ? -5.945 6.223 12.312 1 37.88 85 ARG A N 1
ATOM 646 C CA . ARG A 1 85 ? -4.77 5.477 12.75 1 37.88 85 ARG A CA 1
ATOM 647 C C . ARG A 1 85 ? -4.969 3.977 12.555 1 37.88 85 ARG A C 1
ATOM 649 O O . ARG A 1 85 ? -5.125 3.236 13.531 1 37.88 85 ARG A O 1
ATOM 656 N N . LEU A 1 86 ? -6.012 3.488 11.984 1 37.34 86 LEU A N 1
ATOM 657 C CA . LEU A 1 86 ? -6.145 2.039 12.094 1 37.34 86 LEU A CA 1
ATOM 658 C C . LEU A 1 86 ? -4.902 1.335 11.562 1 37.34 86 LEU A C 1
ATOM 660 O O . LEU A 1 86 ? -4.469 1.602 10.438 1 37.34 86 LEU A O 1
ATOM 664 N N . SER A 1 87 ? -3.98 1.086 12.414 1 41 87 SER A N 1
ATOM 665 C CA . SER A 1 87 ? -2.842 0.224 12.109 1 41 87 SER A CA 1
ATOM 666 C C . SER A 1 87 ? -3.268 -0.978 11.273 1 41 87 SER A C 1
ATOM 668 O O . SER A 1 87 ? -4.195 -1.701 11.641 1 41 87 SER A O 1
ATOM 670 N N . PRO A 1 88 ? -3.201 -0.922 10.094 1 42.88 88 PRO A N 1
ATOM 671 C CA . PRO A 1 88 ? -3.492 -2.09 9.258 1 42.88 88 PRO A CA 1
ATOM 672 C C . PRO A 1 88 ? -3.162 -3.408 9.953 1 42.88 88 PRO A C 1
ATOM 674 O O . PRO A 1 88 ? -3.736 -4.449 9.617 1 42.88 88 PRO A O 1
ATOM 677 N N . VAL A 1 89 ? -2.213 -3.412 10.891 1 43.28 89 VAL A N 1
ATOM 678 C CA . VAL A 1 89 ? -1.913 -4.633 11.633 1 43.28 89 VAL A CA 1
ATOM 679 C C . VAL A 1 89 ? -3.186 -5.168 12.281 1 43.28 89 VAL A C 1
ATOM 681 O O . VAL A 1 89 ? -3.41 -6.383 12.32 1 43.28 89 VAL A O 1
ATOM 684 N N . SER A 1 90 ? -3.895 -4.297 12.812 1 41.25 90 SER A N 1
ATOM 685 C CA . SER A 1 90 ? -5.121 -4.789 13.43 1 41.25 90 SER A CA 1
ATOM 686 C C . SER A 1 90 ? -6.039 -5.438 12.406 1 41.25 90 SER A C 1
ATOM 688 O O . SER A 1 90 ? -6.719 -6.422 12.703 1 41.25 90 SER A O 1
ATOM 690 N N . ILE A 1 91 ? -6.145 -4.844 11.43 1 41.28 91 ILE A N 1
ATOM 691 C CA . ILE A 1 91 ? -6.984 -5.426 10.391 1 41.28 91 ILE A CA 1
ATOM 692 C C . ILE A 1 91 ? -6.402 -6.77 9.953 1 41.28 91 ILE A C 1
ATOM 694 O O . ILE A 1 91 ? -7.141 -7.742 9.766 1 41.28 91 ILE A O 1
ATOM 698 N N . LEU A 1 92 ? -5.098 -6.77 9.805 1 44.25 92 LEU A N 1
ATOM 699 C CA . LEU A 1 92 ? -4.461 -8.023 9.422 1 44.25 92 LEU A CA 1
ATOM 700 C C . LEU A 1 92 ? -4.812 -9.133 10.398 1 44.25 92 LEU A C 1
ATOM 702 O O . LEU A 1 92 ? -4.977 -10.289 10.008 1 44.25 92 LEU A O 1
ATOM 706 N N . ASP A 1 93 ? -4.828 -8.766 11.656 1 44.28 93 ASP A N 1
ATOM 707 C CA . ASP A 1 93 ? -5.234 -9.789 12.617 1 44.28 93 ASP A CA 1
ATOM 708 C C . ASP A 1 93 ? -6.621 -10.336 12.289 1 44.28 93 ASP A C 1
ATOM 710 O O . ASP A 1 93 ? -6.914 -11.508 12.547 1 44.28 93 ASP A O 1
ATOM 714 N N . GLY A 1 94 ? -7.352 -9.508 11.883 1 38.22 94 GLY A N 1
ATOM 715 C CA . GLY A 1 94 ? -8.688 -9.969 11.555 1 38.22 94 GLY A CA 1
ATOM 716 C C . GLY A 1 94 ? -8.75 -10.734 10.25 1 38.22 94 GLY A C 1
ATOM 717 O O . GLY A 1 94 ? -9.656 -11.547 10.039 1 38.22 94 GLY A O 1
ATOM 718 N N . LEU A 1 95 ? -8 -10.297 9.398 1 40.06 95 LEU A N 1
ATOM 719 C CA . LEU A 1 95 ? -8.055 -10.938 8.094 1 40.06 95 LEU A CA 1
ATOM 720 C C . LEU A 1 95 ? -7.309 -12.266 8.109 1 40.06 95 LEU A C 1
ATOM 722 O O . LEU A 1 95 ? -7.59 -13.148 7.293 1 40.06 95 LEU A O 1
ATOM 726 N N . ILE A 1 96 ? -6.219 -12.328 8.867 1 34.62 96 ILE A N 1
ATOM 727 C CA . ILE A 1 96 ? -5.527 -13.609 8.961 1 34.62 96 ILE A CA 1
ATOM 728 C C . ILE A 1 96 ? -6.301 -14.539 9.891 1 34.62 96 ILE A C 1
ATOM 730 O O . ILE A 1 96 ? -6.773 -14.125 10.953 1 34.62 96 ILE A O 1
ATOM 734 N N . MET B 1 1 ? 14.438 16.266 11.117 1 47.03 1 MET B N 1
ATOM 735 C CA . MET B 1 1 ? 14.891 14.891 11.32 1 47.03 1 MET B CA 1
ATOM 736 C C . MET B 1 1 ? 16.141 14.602 10.492 1 47.03 1 MET B C 1
ATOM 738 O O . MET B 1 1 ? 16.219 14.992 9.328 1 47.03 1 MET B O 1
ATOM 742 N N . PRO B 1 2 ? 17.281 14.188 10.984 1 53.25 2 PRO B N 1
ATOM 743 C CA . PRO B 1 2 ? 18.469 14.133 10.125 1 53.25 2 PRO B CA 1
ATOM 744 C C . PRO B 1 2 ? 18.297 13.164 8.953 1 53.25 2 PRO B C 1
ATOM 746 O O . PRO B 1 2 ? 17.562 12.18 9.062 1 53.25 2 PRO B O 1
ATOM 749 N N . GLU B 1 3 ? 18.438 13.625 7.676 1 56.59 3 GLU B N 1
ATOM 750 C CA . GLU B 1 3 ? 18.422 12.914 6.398 1 56.59 3 GLU B CA 1
ATOM 751 C C . GLU B 1 3 ? 19.047 11.523 6.531 1 56.59 3 GLU B C 1
ATOM 753 O O . GLU B 1 3 ? 18.609 10.578 5.887 1 56.59 3 GLU B O 1
ATOM 758 N N . ARG B 1 4 ? 20.109 11.414 7.43 1 60.59 4 ARG B N 1
ATOM 759 C CA . ARG B 1 4 ? 20.797 10.141 7.609 1 60.59 4 ARG B CA 1
ATOM 760 C C . ARG B 1 4 ? 19.859 9.109 8.242 1 60.59 4 ARG B C 1
ATOM 762 O O . ARG B 1 4 ? 19.906 7.926 7.891 1 60.59 4 ARG B O 1
ATOM 769 N N . SER B 1 5 ? 18.891 9.602 8.961 1 73.75 5 SER B N 1
ATOM 770 C CA . SER B 1 5 ? 17.984 8.688 9.641 1 73.75 5 SER B CA 1
ATOM 771 C C . SER B 1 5 ? 16.969 8.094 8.672 1 73.75 5 SER B C 1
ATOM 773 O O . SER B 1 5 ? 16.688 6.891 8.711 1 73.75 5 SER B O 1
ATOM 775 N N . VAL B 1 6 ? 16.781 8.891 7.641 1 74.06 6 VAL B N 1
ATOM 776 C CA . VAL B 1 6 ? 15.773 8.43 6.695 1 74.06 6 VAL B CA 1
ATOM 777 C C . VAL B 1 6 ? 16.391 7.398 5.75 1 74.06 6 VAL B C 1
ATOM 779 O O . VAL B 1 6 ? 15.766 6.379 5.445 1 74.06 6 VAL B O 1
ATOM 782 N N . VAL B 1 7 ? 17.578 7.648 5.32 1 81.94 7 VAL B N 1
ATOM 783 C CA . VAL B 1 7 ? 18.266 6.754 4.406 1 81.94 7 VAL B CA 1
ATOM 784 C C . VAL B 1 7 ? 18.516 5.406 5.086 1 81.94 7 VAL B C 1
ATOM 786 O O . VAL B 1 7 ? 18.328 4.352 4.477 1 81.94 7 VAL B O 1
ATOM 789 N N . THR B 1 8 ? 19.047 5.48 6.285 1 84.44 8 THR B N 1
ATOM 790 C CA . THR B 1 8 ? 19.297 4.266 7.059 1 84.44 8 THR B CA 1
ATOM 791 C C . THR B 1 8 ? 18 3.48 7.262 1 84.44 8 THR B C 1
ATOM 793 O O . THR B 1 8 ? 17.969 2.266 7.059 1 84.44 8 THR B O 1
ATOM 796 N N . TRP B 1 9 ? 17.031 4.145 7.625 1 83.31 9 TRP B N 1
ATOM 797 C CA . TRP B 1 9 ? 15.734 3.504 7.852 1 83.31 9 TRP B CA 1
ATOM 798 C C . TRP B 1 9 ? 15.211 2.865 6.57 1 83.31 9 TRP B C 1
ATOM 800 O O . TRP B 1 9 ? 14.672 1.756 6.598 1 83.31 9 TRP B O 1
ATOM 810 N N . ASN B 1 10 ? 15.383 3.594 5.484 1 83.94 10 ASN B N 1
ATOM 811 C CA . ASN B 1 10 ? 15 3.031 4.195 1 83.94 10 ASN B CA 1
ATOM 812 C C . ASN B 1 10 ? 15.758 1.737 3.9 1 83.94 10 ASN B C 1
ATOM 814 O O . ASN B 1 10 ? 15.164 0.752 3.463 1 83.94 10 ASN B O 1
ATOM 818 N N . ALA B 1 11 ? 17.016 1.784 4.156 1 90 11 ALA B N 1
ATOM 819 C CA . ALA B 1 11 ? 17.844 0.604 3.926 1 90 11 ALA B CA 1
ATOM 820 C C . ALA B 1 11 ? 17.422 -0.546 4.836 1 90 11 ALA B C 1
ATOM 822 O O . ALA B 1 11 ? 17.375 -1.7 4.406 1 90 11 ALA B O 1
ATOM 823 N N . MET B 1 12 ? 17.141 -0.311 6.055 1 89.06 12 MET B N 1
ATOM 824 C CA . MET B 1 12 ? 16.766 -1.333 7.027 1 89.06 12 MET B CA 1
ATOM 825 C C . MET B 1 12 ? 15.43 -1.978 6.652 1 89.06 12 MET B C 1
ATOM 827 O O . MET B 1 12 ? 15.289 -3.201 6.711 1 89.06 12 MET B O 1
ATOM 831 N N . ILE B 1 13 ? 14.469 -1.222 6.277 1 89.94 13 ILE B N 1
ATOM 832 C CA . ILE B 1 13 ? 13.141 -1.747 5.957 1 89.94 13 ILE B CA 1
ATOM 833 C C . ILE B 1 13 ? 13.211 -2.557 4.664 1 89.94 13 ILE B C 1
ATOM 835 O O . ILE B 1 13 ? 12.734 -3.695 4.609 1 89.94 13 ILE B O 1
ATOM 839 N N . CYS B 1 14 ? 13.82 -1.946 3.598 1 91.69 14 CYS B N 1
ATOM 840 C CA . CYS B 1 14 ? 13.914 -2.654 2.326 1 91.69 14 CYS B CA 1
ATOM 841 C C . CYS B 1 14 ? 14.789 -3.898 2.459 1 91.69 14 CYS B C 1
ATOM 843 O O . CYS B 1 14 ? 14.477 -4.941 1.878 1 91.69 14 CYS B O 1
ATOM 845 N N . GLY B 1 15 ? 15.836 -3.773 3.189 1 92.12 15 GLY B N 1
ATOM 846 C CA . GLY B 1 15 ? 16.672 -4.938 3.439 1 92.12 15 GLY B CA 1
ATOM 847 C C . GLY B 1 15 ? 15.953 -6.043 4.184 1 92.12 15 GLY B C 1
ATOM 848 O O . GLY B 1 15 ? 16.141 -7.227 3.881 1 92.12 15 GLY B O 1
ATOM 849 N N . SER B 1 16 ? 15.188 -5.672 5.176 1 92.19 16 SER B N 1
ATOM 850 C CA . SER B 1 16 ? 14.406 -6.633 5.949 1 92.19 16 SER B CA 1
ATOM 851 C C . SER B 1 16 ? 13.328 -7.289 5.09 1 92.19 16 SER B C 1
ATOM 853 O O . SER B 1 16 ? 12.969 -8.445 5.316 1 92.19 16 SER B O 1
ATOM 855 N N . ALA B 1 17 ? 12.789 -6.555 4.137 1 91.94 17 ALA B N 1
ATOM 856 C CA . ALA B 1 17 ? 11.711 -7.047 3.281 1 91.94 17 ALA B CA 1
ATOM 857 C C . ALA B 1 17 ? 12.25 -7.969 2.191 1 91.94 17 ALA B C 1
ATOM 859 O O . ALA B 1 17 ? 11.492 -8.711 1.561 1 91.94 17 ALA B O 1
ATOM 860 N N . SER B 1 18 ? 13.508 -7.961 1.936 1 88.88 18 SER B N 1
ATOM 861 C CA . SER B 1 18 ? 14.117 -8.742 0.863 1 88.88 18 SER B CA 1
ATOM 862 C C . SER B 1 18 ? 14.031 -10.234 1.151 1 88.88 18 SER B C 1
ATOM 864 O O . SER B 1 18 ? 13.906 -10.648 2.309 1 88.88 18 SER B O 1
ATOM 866 N N . HIS B 1 19 ? 14.016 -11.078 0.072 1 84.38 19 HIS B N 1
ATOM 867 C CA . HIS B 1 19 ? 13.93 -12.531 0.125 1 84.38 19 HIS B CA 1
ATOM 868 C C . HIS B 1 19 ? 12.625 -12.984 0.772 1 84.38 19 HIS B C 1
ATOM 870 O O . HIS B 1 19 ? 12.625 -13.875 1.625 1 84.38 19 HIS B O 1
ATOM 876 N N . ALA B 1 20 ? 11.617 -12.305 0.633 1 76.94 20 ALA B N 1
ATOM 877 C CA . ALA B 1 20 ? 10.234 -12.641 0.985 1 76.94 20 ALA B CA 1
ATOM 878 C C . ALA B 1 20 ? 10.031 -12.594 2.496 1 76.94 20 ALA B C 1
ATOM 880 O O . ALA B 1 20 ? 9.195 -13.312 3.039 1 76.94 20 ALA B O 1
ATOM 881 N N . ASN B 1 21 ? 10.914 -11.875 3.152 1 88.56 21 ASN B N 1
ATOM 882 C CA . ASN B 1 21 ? 10.758 -11.727 4.594 1 88.56 21 ASN B CA 1
ATOM 883 C C . ASN B 1 21 ? 10.039 -10.422 4.945 1 88.56 21 ASN B C 1
ATOM 885 O O . ASN B 1 21 ? 10.508 -9.656 5.789 1 88.56 21 ASN B O 1
ATOM 889 N N . VAL B 1 22 ? 8.969 -10.18 4.387 1 88.31 22 VAL B N 1
ATOM 890 C CA . VAL B 1 22 ? 8.203 -8.938 4.527 1 88.31 22 VAL B CA 1
ATOM 891 C C . VAL B 1 22 ? 7.652 -8.836 5.949 1 88.31 22 VAL B C 1
ATOM 893 O O . VAL B 1 22 ? 7.52 -7.734 6.488 1 88.31 22 VAL B O 1
ATOM 896 N N . GLU B 1 23 ? 7.445 -9.992 6.578 1 86.69 23 GLU B N 1
ATOM 897 C CA . GLU B 1 23 ? 6.969 -9.984 7.957 1 86.69 23 GLU B CA 1
ATOM 898 C C . GLU B 1 23 ? 7.945 -9.25 8.875 1 86.69 23 GLU B C 1
ATOM 900 O O . GLU B 1 23 ? 7.531 -8.484 9.742 1 86.69 23 GLU B O 1
ATOM 905 N N . ASP B 1 24 ? 9.172 -9.484 8.625 1 90.44 24 ASP B N 1
ATOM 906 C CA . ASP B 1 24 ? 10.203 -8.828 9.414 1 90.44 24 ASP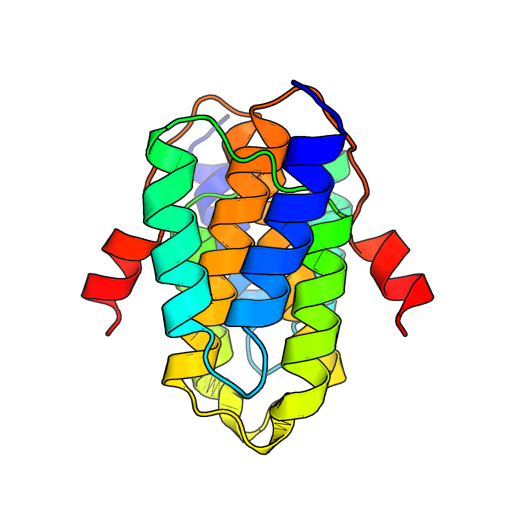 B CA 1
ATOM 907 C C . ASP B 1 24 ? 10.203 -7.316 9.172 1 90.44 24 ASP B C 1
ATOM 909 O O . ASP B 1 24 ? 10.352 -6.531 10.109 1 90.44 24 ASP B O 1
ATOM 913 N N . ALA B 1 25 ? 10.102 -6.914 7.941 1 90.94 25 ALA B N 1
ATOM 914 C CA . ALA B 1 25 ? 10.055 -5.496 7.598 1 90.94 25 ALA B CA 1
ATOM 915 C C . ALA B 1 25 ? 8.852 -4.812 8.25 1 90.94 25 ALA B C 1
ATOM 917 O O . ALA B 1 25 ? 8.977 -3.703 8.781 1 90.94 25 ALA B O 1
ATOM 918 N N . LEU B 1 26 ? 7.734 -5.492 8.266 1 87.31 26 LEU B N 1
ATOM 919 C CA . LEU B 1 26 ? 6.531 -4.965 8.898 1 87.31 26 LEU B CA 1
ATOM 920 C C . LEU B 1 26 ? 6.734 -4.816 10.406 1 87.31 26 LEU B C 1
ATOM 922 O O . LEU B 1 26 ? 6.359 -3.797 10.984 1 87.31 26 LEU B O 1
ATOM 926 N N . SER B 1 27 ? 7.289 -5.832 10.984 1 86 27 SER B N 1
ATOM 927 C CA . SER B 1 27 ? 7.574 -5.789 12.414 1 86 27 SER B CA 1
ATOM 928 C C . SER B 1 27 ? 8.523 -4.645 12.758 1 86 27 SER B C 1
ATOM 930 O O . SER B 1 27 ? 8.328 -3.943 13.75 1 86 27 SER B O 1
ATOM 932 N N . LEU B 1 28 ? 9.531 -4.461 11.977 1 86.19 28 LEU B N 1
ATOM 933 C CA . LEU B 1 28 ? 10.477 -3.369 12.148 1 86.19 28 LEU B CA 1
ATOM 934 C C . LEU B 1 28 ? 9.773 -2.02 12.078 1 86.19 28 LEU B C 1
ATOM 936 O O . LEU B 1 28 ? 10 -1.149 12.922 1 86.19 28 LEU B O 1
ATOM 940 N N . PHE B 1 29 ? 8.953 -1.864 11.094 1 84.88 29 PHE B N 1
ATOM 941 C CA . PHE B 1 29 ? 8.211 -0.62 10.93 1 84.88 29 PHE B CA 1
ATOM 942 C C . PHE B 1 29 ? 7.336 -0.345 12.141 1 84.88 29 PHE B C 1
ATOM 944 O O . PHE B 1 29 ? 7.328 0.769 12.672 1 84.88 29 PHE B O 1
ATOM 951 N N . LEU B 1 30 ? 6.613 -1.296 12.531 1 79.94 30 LEU B N 1
ATOM 952 C CA . LEU B 1 30 ? 5.684 -1.133 13.641 1 79.94 30 LEU B CA 1
ATOM 953 C C . LEU B 1 30 ? 6.434 -0.775 14.922 1 79.94 30 LEU B C 1
ATOM 955 O O . LEU B 1 30 ? 5.941 0.009 15.734 1 79.94 30 LEU B O 1
ATOM 959 N N . SER B 1 31 ? 7.512 -1.282 15.062 1 79.31 31 SER B N 1
ATOM 960 C CA . SER B 1 31 ? 8.297 -1.03 16.266 1 79.31 31 SER B CA 1
ATOM 961 C C . SER B 1 31 ? 8.93 0.355 16.234 1 79.31 31 SER B C 1
ATOM 963 O O . SER B 1 31 ? 9.039 1.021 17.266 1 79.31 31 SER B O 1
ATOM 965 N N . THR B 1 32 ? 9.32 0.93 15.07 1 76.5 32 THR B N 1
ATOM 966 C CA . THR B 1 32 ? 10.016 2.205 14.922 1 76.5 32 THR B CA 1
ATOM 967 C C . THR B 1 32 ? 9.016 3.355 14.828 1 76.5 32 THR B C 1
ATOM 969 O O . THR B 1 32 ? 9.266 4.449 15.336 1 76.5 32 THR B O 1
ATOM 972 N N . ASN B 1 33 ? 7.938 3.189 14.07 1 69.44 33 ASN B N 1
ATOM 973 C CA . ASN B 1 33 ? 6.93 4.23 13.914 1 69.44 33 ASN B CA 1
ATOM 974 C C . ASN B 1 33 ? 6.367 4.676 15.258 1 69.44 33 ASN B C 1
ATOM 976 O O . ASN B 1 33 ? 6.066 5.855 15.453 1 69.44 33 ASN B O 1
ATOM 980 N N . LYS B 1 34 ? 6.176 3.846 16.078 1 61.88 34 LYS B N 1
ATOM 981 C CA . LYS B 1 34 ? 5.699 4.184 17.422 1 61.88 34 LYS B CA 1
ATOM 982 C C . LYS B 1 34 ? 6.629 5.188 18.094 1 61.88 34 LYS B C 1
ATOM 984 O O . LYS B 1 34 ? 6.184 6 18.906 1 61.88 34 LYS B O 1
ATOM 989 N N . GLU B 1 35 ? 7.711 5.285 17.562 1 60.47 35 GLU B N 1
ATOM 990 C CA . GLU B 1 35 ? 8.68 6.188 18.188 1 60.47 35 GLU B CA 1
ATOM 991 C C . GLU B 1 35 ? 8.805 7.484 17.391 1 60.47 35 GLU B C 1
ATOM 993 O O . GLU B 1 35 ? 9.461 8.43 17.828 1 60.47 35 GLU B O 1
ATOM 998 N N . GLY B 1 36 ? 7.93 7.535 16.375 1 59.19 36 GLY B N 1
ATOM 999 C CA . GLY B 1 36 ? 7.957 8.742 15.57 1 59.19 36 GLY B CA 1
ATOM 1000 C C . GLY B 1 36 ? 9.25 8.914 14.797 1 59.19 36 GLY B C 1
ATOM 1001 O O . GLY B 1 36 ? 9.594 10.031 14.391 1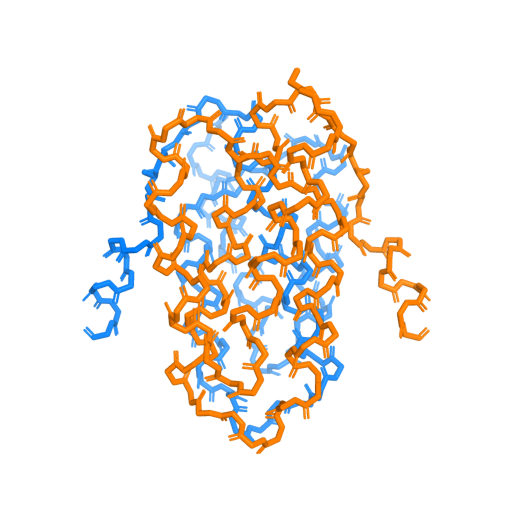 59.19 36 GLY B O 1
ATOM 1002 N N . ILE B 1 37 ? 10.008 7.941 14.656 1 60.22 37 ILE B N 1
ATOM 1003 C CA . ILE B 1 37 ? 11.367 8.055 14.156 1 60.22 37 ILE B CA 1
ATOM 1004 C C . ILE B 1 37 ? 11.375 7.883 12.633 1 60.22 37 ILE B C 1
ATOM 1006 O O . ILE B 1 37 ? 12.234 8.438 11.945 1 60.22 37 ILE B O 1
ATOM 1010 N N . ILE B 1 38 ? 10.359 7.168 12.188 1 62.19 38 ILE B N 1
ATOM 1011 C CA . ILE B 1 38 ? 10.484 6.754 10.797 1 62.19 38 ILE B CA 1
ATOM 1012 C C . ILE B 1 38 ? 9.617 7.645 9.906 1 62.19 38 ILE B C 1
ATOM 1014 O O . ILE B 1 38 ? 8.445 7.887 10.211 1 62.19 38 ILE B O 1
ATOM 1018 N N . VAL B 1 39 ? 10.383 8.195 8.945 1 67.75 39 VAL B N 1
ATOM 1019 C CA . VAL B 1 39 ? 9.617 8.953 7.961 1 67.75 39 VAL B CA 1
ATOM 1020 C C . VAL B 1 39 ? 9.727 8.281 6.598 1 67.75 39 VAL B C 1
ATOM 1022 O O . VAL B 1 39 ? 10.648 8.57 5.824 1 67.75 39 VAL B O 1
ATOM 1025 N N . PRO B 1 40 ? 8.922 7.328 6.441 1 73 40 PRO B N 1
ATOM 1026 C CA . PRO B 1 40 ? 8.945 6.723 5.109 1 73 40 PRO B CA 1
ATOM 1027 C C . PRO B 1 40 ? 8.633 7.723 4 1 73 40 PRO B C 1
ATOM 1029 O O . PRO B 1 40 ? 7.93 8.711 4.234 1 73 40 PRO B O 1
ATOM 1032 N N . ASN B 1 41 ? 9.375 7.543 2.799 1 77.12 41 ASN B N 1
ATOM 1033 C CA . ASN B 1 41 ? 9.086 8.359 1.628 1 77.12 41 ASN B CA 1
ATOM 1034 C C . ASN B 1 41 ? 9.008 7.516 0.358 1 77.12 41 ASN B C 1
ATOM 1036 O O . ASN B 1 41 ? 8.938 6.289 0.427 1 77.12 41 ASN B O 1
ATOM 1040 N N . SER B 1 42 ? 8.922 8.188 -0.716 1 77.81 42 SER B N 1
ATOM 1041 C CA . SER B 1 42 ? 8.75 7.531 -2.008 1 77.81 42 SER B CA 1
ATOM 1042 C C . SER B 1 42 ? 9.898 6.57 -2.293 1 77.81 42 SER B C 1
ATOM 1044 O O . SER B 1 42 ? 9.719 5.566 -2.988 1 77.81 42 SER B O 1
ATOM 1046 N N . VAL B 1 43 ? 11.062 6.836 -1.736 1 82.88 43 VAL B N 1
ATOM 1047 C CA . VAL B 1 43 ? 12.219 5.973 -1.955 1 82.88 43 VAL B CA 1
ATOM 1048 C C . VAL B 1 43 ? 11.984 4.617 -1.29 1 82.88 43 VAL B C 1
ATOM 1050 O O . VAL B 1 43 ? 12.297 3.574 -1.868 1 82.88 43 VAL B O 1
ATOM 1053 N N . THR B 1 44 ? 11.461 4.605 -0.037 1 85.69 44 THR B N 1
ATOM 1054 C CA . THR B 1 44 ? 11.141 3.369 0.668 1 85.69 44 THR B CA 1
ATOM 1055 C C . THR B 1 44 ? 10.125 2.545 -0.121 1 85.69 44 THR B C 1
ATOM 1057 O O . THR B 1 44 ? 10.297 1.335 -0.281 1 85.69 44 THR B O 1
ATOM 1060 N N . PHE B 1 45 ? 9.195 3.26 -0.667 1 86.5 45 PHE B N 1
ATOM 1061 C CA . PHE B 1 45 ? 8.141 2.596 -1.433 1 86.5 45 PHE B CA 1
ATOM 1062 C C . PHE B 1 45 ? 8.719 1.94 -2.682 1 86.5 45 PHE B C 1
ATOM 1064 O O . PHE B 1 45 ? 8.43 0.775 -2.965 1 86.5 45 PHE B O 1
ATOM 1071 N N . VAL B 1 46 ? 9.484 2.684 -3.406 1 86.31 46 VAL B N 1
ATOM 1072 C CA . VAL B 1 46 ? 10.078 2.143 -4.621 1 86.31 46 VAL B CA 1
ATOM 1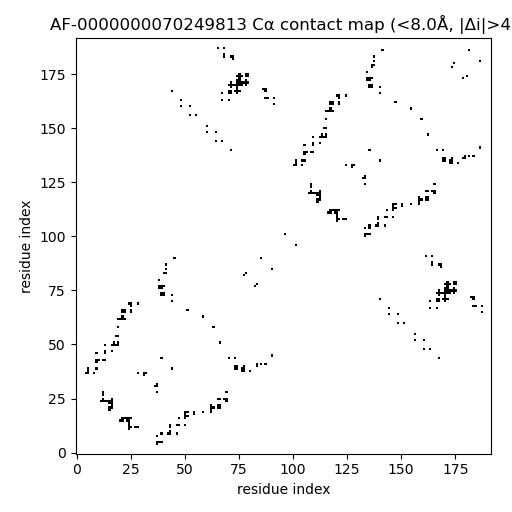073 C C . VAL B 1 46 ? 10.977 0.957 -4.277 1 86.31 46 VAL B C 1
ATOM 1075 O O . VAL B 1 46 ? 10.969 -0.062 -4.973 1 86.31 46 VAL B O 1
ATOM 1078 N N . GLY B 1 47 ? 11.773 1.104 -3.219 1 88.19 47 GLY B N 1
ATOM 1079 C CA . GLY B 1 47 ? 12.586 -0.005 -2.756 1 88.19 47 GLY B CA 1
ATOM 1080 C C . GLY B 1 47 ? 11.781 -1.256 -2.459 1 88.19 47 GLY B C 1
ATOM 1081 O O . GLY B 1 47 ? 12.195 -2.363 -2.809 1 88.19 47 GLY B O 1
ATOM 1082 N N . LEU B 1 48 ? 10.656 -1.093 -1.874 1 90.06 48 LEU B N 1
ATOM 1083 C CA . LEU B 1 48 ? 9.805 -2.223 -1.535 1 90.06 48 LEU B CA 1
ATOM 1084 C C . LEU B 1 48 ? 9.211 -2.855 -2.793 1 90.06 48 LEU B C 1
ATOM 1086 O O . LEU B 1 48 ? 9.039 -4.074 -2.855 1 90.06 48 LEU B O 1
ATOM 1090 N N . ILE B 1 49 ? 8.867 -2.057 -3.826 1 86.19 49 ILE B N 1
ATOM 1091 C CA . ILE B 1 49 ? 8.383 -2.578 -5.102 1 86.19 49 ILE B CA 1
ATOM 1092 C C . ILE B 1 49 ? 9.461 -3.445 -5.746 1 86.19 49 ILE B C 1
ATOM 1094 O O . ILE B 1 49 ? 9.164 -4.52 -6.277 1 86.19 49 ILE B O 1
ATOM 1098 N N . ASP B 1 50 ? 10.656 -2.961 -5.707 1 86.75 50 ASP B N 1
ATOM 1099 C CA . ASP B 1 50 ? 11.766 -3.717 -6.281 1 86.75 50 ASP B CA 1
ATOM 1100 C C . ASP B 1 50 ? 11.93 -5.066 -5.586 1 86.75 50 ASP B C 1
ATOM 1102 O O . ASP B 1 50 ? 12.117 -6.094 -6.242 1 86.75 50 ASP B O 1
ATOM 1106 N N . VAL B 1 51 ? 11.867 -5.074 -4.293 1 88.06 51 VAL B N 1
ATOM 1107 C CA . VAL B 1 51 ? 11.969 -6.301 -3.508 1 88.06 51 VAL B CA 1
ATOM 1108 C C . VAL B 1 51 ? 10.82 -7.242 -3.865 1 88.06 51 VAL B C 1
ATOM 1110 O O . VAL B 1 51 ? 11.031 -8.438 -4.074 1 88.06 51 VAL B O 1
ATOM 1113 N N . ALA B 1 52 ? 9.602 -6.738 -3.861 1 83.56 52 ALA B N 1
ATOM 1114 C CA . ALA B 1 52 ? 8.406 -7.527 -4.145 1 83.56 52 ALA B CA 1
ATOM 1115 C C . ALA B 1 52 ? 8.461 -8.117 -5.551 1 83.56 52 ALA B C 1
ATOM 1117 O O . ALA B 1 52 ? 8.047 -9.258 -5.766 1 83.56 52 ALA B O 1
ATOM 1118 N N . ARG B 1 53 ? 8.898 -7.355 -6.496 1 82.69 53 ARG B N 1
ATOM 1119 C CA . ARG B 1 53 ? 9.008 -7.82 -7.871 1 82.69 53 ARG B CA 1
ATOM 1120 C C . ARG B 1 53 ? 9.984 -8.984 -7.977 1 82.69 53 ARG B C 1
ATOM 1122 O O . ARG B 1 53 ? 9.758 -9.93 -8.734 1 82.69 53 ARG B O 1
ATOM 1129 N N . GLU B 1 54 ? 11.039 -8.898 -7.32 1 85.38 54 GLU B N 1
ATOM 1130 C CA . GLU B 1 54 ? 12.055 -9.945 -7.355 1 85.38 54 GLU B CA 1
ATOM 1131 C C . GLU B 1 54 ? 11.508 -11.273 -6.836 1 85.38 54 GLU B C 1
ATOM 1133 O O . GLU B 1 54 ? 11.867 -12.336 -7.344 1 85.38 54 GLU B O 1
ATOM 1138 N N . ASP B 1 55 ? 10.633 -11.242 -5.977 1 82.38 55 ASP B N 1
ATOM 1139 C CA . ASP B 1 55 ? 10.148 -12.453 -5.328 1 82.38 55 ASP B CA 1
ATOM 1140 C C . ASP B 1 55 ? 8.695 -12.734 -5.699 1 82.38 55 ASP B C 1
ATOM 1142 O O . ASP B 1 55 ? 8.055 -13.609 -5.109 1 82.38 55 ASP B O 1
ATOM 1146 N N . PHE B 1 56 ? 8.188 -12.047 -6.566 1 79 56 PHE B N 1
ATOM 1147 C CA . PHE B 1 56 ? 6.758 -12.031 -6.859 1 79 56 PHE B CA 1
ATOM 1148 C C . PHE B 1 56 ? 6.246 -13.438 -7.145 1 79 56 PHE B C 1
ATOM 1150 O O . PHE B 1 56 ? 5.25 -13.867 -6.562 1 79 56 PHE B O 1
ATOM 1157 N N . TYR B 1 57 ? 6.867 -14.203 -7.945 1 77.75 57 TYR B N 1
ATOM 1158 C CA . TYR B 1 57 ? 6.383 -15.516 -8.367 1 77.75 57 TYR B CA 1
ATOM 1159 C C . TYR B 1 57 ? 6.602 -16.562 -7.277 1 77.75 57 TYR B C 1
ATOM 1161 O O . TYR B 1 57 ? 5.961 -17.609 -7.281 1 77.75 57 TYR B O 1
ATOM 1169 N N . SER B 1 58 ? 7.449 -16.234 -6.379 1 82.31 58 SER B N 1
ATOM 1170 C CA . SER B 1 58 ? 7.766 -17.203 -5.332 1 82.31 58 SER B CA 1
ATOM 1171 C C . SER B 1 58 ? 7.141 -16.797 -4 1 82.31 58 SER B C 1
ATOM 1173 O O . SER B 1 58 ? 7.254 -17.516 -3.012 1 82.31 58 SER B O 1
ATOM 1175 N N . MET B 1 59 ? 6.488 -15.742 -3.988 1 81.06 59 MET B N 1
ATOM 1176 C CA . MET B 1 59 ? 5.965 -15.195 -2.738 1 81.06 59 MET B CA 1
ATOM 1177 C C . MET B 1 59 ? 4.668 -15.898 -2.34 1 81.06 59 MET B C 1
ATOM 1179 O O . MET B 1 59 ? 3.824 -16.172 -3.193 1 81.06 59 MET B O 1
ATOM 1183 N N . LYS B 1 60 ? 4.621 -16.156 -1.032 1 85.31 60 LYS B N 1
ATOM 1184 C CA . LYS B 1 60 ? 3.389 -16.719 -0.485 1 85.31 60 LYS B CA 1
ATOM 1185 C C . LYS B 1 60 ? 2.314 -15.641 -0.333 1 85.31 60 LYS B C 1
ATOM 1187 O O . LYS B 1 60 ? 2.623 -14.453 -0.279 1 85.31 60 LYS B O 1
ATOM 1192 N N . GLU B 1 61 ? 1.103 -16.094 -0.281 1 82.5 61 GLU B N 1
ATOM 1193 C CA . GLU B 1 61 ? -0.037 -15.188 -0.137 1 82.5 61 GLU B CA 1
ATOM 1194 C C . GLU B 1 61 ? 0.074 -14.359 1.14 1 82.5 61 GLU B C 1
ATOM 1196 O O . GLU B 1 61 ? -0.214 -13.156 1.134 1 82.5 61 GLU B O 1
ATOM 1201 N N . SER B 1 62 ? 0.472 -15.008 2.225 1 83.19 62 SER B N 1
ATOM 1202 C CA . SER B 1 62 ? 0.59 -14.312 3.5 1 83.19 62 SER B CA 1
ATOM 1203 C C . SER B 1 62 ? 1.636 -13.203 3.426 1 83.19 62 SER B C 1
ATOM 1205 O O . SER B 1 62 ? 1.45 -12.125 4.004 1 83.19 62 SER B O 1
ATOM 1207 N N . THR B 1 63 ? 2.752 -13.484 2.76 1 85.88 63 THR B N 1
ATOM 1208 C CA . THR B 1 63 ? 3.818 -12.5 2.592 1 85.88 63 THR B CA 1
ATOM 1209 C C . THR B 1 63 ? 3.328 -11.297 1.785 1 85.88 63 THR B C 1
ATOM 1211 O O . THR B 1 63 ? 3.676 -10.156 2.088 1 85.88 63 THR B O 1
ATOM 1214 N N . TRP B 1 64 ? 2.494 -11.617 0.917 1 84.31 64 TRP B N 1
ATOM 1215 C CA . TRP B 1 64 ? 1.912 -10.57 0.086 1 84.31 64 TRP B CA 1
ATOM 1216 C C . TRP B 1 64 ? 1.024 -9.648 0.917 1 84.31 64 TRP B C 1
ATOM 1218 O O . TRP B 1 64 ? 1.085 -8.422 0.775 1 84.31 64 TRP B O 1
ATOM 1228 N N . VAL B 1 65 ? 0.268 -10.203 1.66 1 85.06 65 VAL B N 1
ATOM 1229 C CA . VAL B 1 65 ? -0.638 -9.43 2.506 1 85.06 65 VAL B CA 1
ATOM 1230 C C . VAL B 1 65 ? 0.168 -8.547 3.455 1 85.06 65 VAL B C 1
ATOM 1232 O O . VAL B 1 65 ? -0.141 -7.367 3.627 1 85.06 65 VAL B O 1
ATOM 1235 N N . ASP B 1 66 ? 1.176 -9.117 4.027 1 86.69 66 ASP B N 1
ATOM 1236 C CA . ASP B 1 66 ? 2.045 -8.336 4.898 1 86.69 66 ASP B CA 1
ATOM 1237 C C . ASP B 1 66 ? 2.641 -7.145 4.156 1 86.69 66 ASP B C 1
ATOM 1239 O O . ASP B 1 66 ? 2.766 -6.055 4.719 1 86.69 66 ASP B O 1
ATOM 1243 N N . LEU B 1 67 ? 3.037 -7.359 2.932 1 89.44 67 LEU B N 1
ATOM 1244 C CA . LEU B 1 67 ? 3.623 -6.301 2.119 1 89.44 67 LEU B CA 1
ATOM 1245 C C . LEU B 1 67 ? 2.611 -5.184 1.87 1 89.44 67 LEU B C 1
ATOM 1247 O O . LEU B 1 67 ? 2.945 -4.004 1.981 1 89.44 67 LEU B O 1
ATOM 1251 N N . MET B 1 68 ? 1.413 -5.52 1.6 1 88.75 68 MET B N 1
ATOM 1252 C CA . MET B 1 68 ? 0.365 -4.531 1.358 1 88.75 68 MET B CA 1
ATOM 1253 C C . MET B 1 68 ? 0.107 -3.695 2.607 1 88.75 68 MET B C 1
ATOM 1255 O O . MET B 1 68 ? -0.054 -2.477 2.523 1 88.75 68 MET B O 1
ATOM 1259 N N . VAL B 1 69 ? 0.121 -4.266 3.703 1 87.44 69 VAL B N 1
ATOM 1260 C CA . VAL B 1 69 ? -0.078 -3.578 4.973 1 87.44 69 VAL B CA 1
ATOM 1261 C C . VAL B 1 69 ? 1.074 -2.607 5.223 1 87.44 69 VAL B C 1
ATOM 1263 O O . VAL B 1 69 ? 0.854 -1.46 5.613 1 87.44 69 VAL B O 1
ATOM 1266 N N . LEU B 1 70 ? 2.219 -3.156 5.027 1 88.75 70 LEU B N 1
ATOM 1267 C CA . LEU B 1 70 ? 3.404 -2.324 5.203 1 88.75 70 LEU B CA 1
ATOM 1268 C C . LEU B 1 70 ? 3.336 -1.088 4.312 1 88.75 70 LEU B C 1
ATOM 1270 O O . LEU B 1 70 ? 3.564 0.031 4.777 1 88.75 70 LEU B O 1
ATOM 1274 N N . VAL B 1 71 ? 2.973 -1.258 3.092 1 89.25 71 VAL B N 1
ATOM 1275 C CA . VAL B 1 71 ? 2.9 -0.166 2.127 1 89.25 71 VAL B CA 1
ATOM 1276 C C . VAL B 1 71 ? 1.826 0.832 2.557 1 89.25 71 VAL B C 1
ATOM 1278 O O . VAL B 1 71 ? 2.045 2.045 2.514 1 89.25 71 VAL B O 1
ATOM 1281 N N . TRP B 1 72 ? 0.749 0.311 2.955 1 86.5 72 TRP B N 1
ATOM 1282 C CA . TRP B 1 72 ? -0.327 1.164 3.447 1 86.5 72 TRP B CA 1
ATOM 1283 C C . TRP B 1 72 ? 0.141 2.004 4.633 1 86.5 72 TRP B C 1
ATOM 1285 O O . TRP B 1 72 ? -0.039 3.223 4.645 1 86.5 72 TRP B O 1
ATOM 1295 N N . ASP B 1 73 ? 0.735 1.425 5.633 1 84.25 73 ASP B N 1
ATOM 1296 C CA . ASP B 1 73 ? 1.184 2.115 6.84 1 84.25 73 ASP B CA 1
ATOM 1297 C C . ASP B 1 73 ? 2.246 3.162 6.508 1 84.25 73 ASP B C 1
ATOM 1299 O O . ASP B 1 73 ? 2.25 4.254 7.078 1 84.25 73 ASP B O 1
ATOM 1303 N N . LEU B 1 74 ? 3.076 2.795 5.625 1 85.25 74 LEU B N 1
ATOM 1304 C CA . LEU B 1 74 ? 4.102 3.74 5.199 1 85.25 74 LEU B CA 1
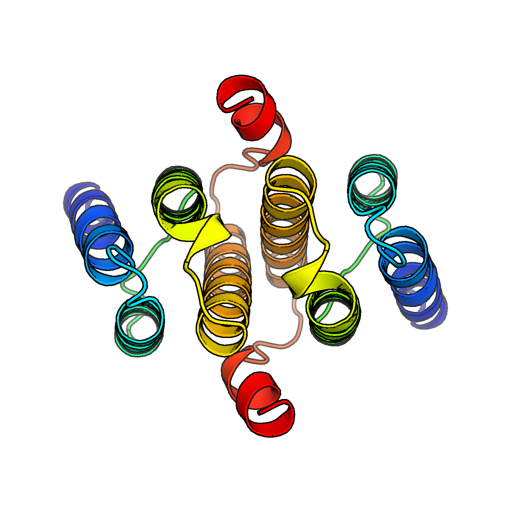ATOM 1305 C C . LEU B 1 74 ? 3.479 4.945 4.504 1 85.25 74 LEU B C 1
ATOM 1307 O O . LEU B 1 74 ? 3.908 6.082 4.715 1 85.25 74 LEU B O 1
ATOM 1311 N N . GLY B 1 75 ? 2.514 4.719 3.65 1 84.69 75 GLY B N 1
ATOM 1312 C CA . GLY B 1 75 ? 1.793 5.801 2.996 1 84.69 75 GLY B CA 1
ATOM 1313 C C . GLY B 1 75 ? 1.133 6.754 3.975 1 84.69 75 GLY B C 1
ATOM 1314 O O . GLY B 1 75 ? 1.241 7.973 3.83 1 84.69 75 GLY B O 1
ATOM 1315 N N . VAL B 1 76 ? 0.496 6.219 4.93 1 81.25 76 VAL B N 1
ATOM 1316 C CA . VAL B 1 76 ? -0.197 6.992 5.949 1 81.25 76 VAL B CA 1
ATOM 1317 C C . VAL B 1 76 ? 0.804 7.871 6.703 1 81.25 76 VAL B C 1
ATOM 1319 O O . VAL B 1 76 ? 0.529 9.039 6.98 1 81.25 76 VAL B O 1
ATOM 1322 N N . CYS B 1 77 ? 1.943 7.375 6.973 1 79.81 77 CYS B N 1
ATOM 1323 C CA . CYS B 1 77 ? 2.961 8.086 7.738 1 79.81 77 CYS B CA 1
ATOM 1324 C C . CYS B 1 77 ? 3.639 9.156 6.887 1 79.81 77 CYS B C 1
ATOM 1326 O O . CYS B 1 77 ? 4.102 10.172 7.41 1 79.81 77 CYS B O 1
ATOM 1328 N N . SER B 1 78 ? 3.697 8.859 5.613 1 76.44 78 SER B N 1
ATOM 1329 C CA . SER B 1 78 ? 4.355 9.789 4.703 1 76.44 78 SER B CA 1
ATOM 1330 C C . SER B 1 78 ? 3.566 11.094 4.586 1 76.44 78 SER B C 1
ATOM 1332 O O . SER B 1 78 ? 4.152 12.164 4.414 1 76.44 78 SER B O 1
ATOM 1334 N N . SER B 1 79 ? 2.26 11.086 4.527 1 65.69 79 SER B N 1
ATOM 1335 C CA . SER B 1 79 ? 1.398 12.258 4.387 1 65.69 79 SER B CA 1
ATOM 1336 C C . SER B 1 79 ? 1.381 13.086 5.664 1 65.69 79 SER B C 1
ATOM 1338 O O . SER B 1 79 ? 1.198 14.305 5.613 1 65.69 79 SER B O 1
ATOM 1340 N N . SER B 1 80 ? 1.185 12.5 6.879 1 58.03 80 SER B N 1
ATOM 1341 C CA . SER B 1 8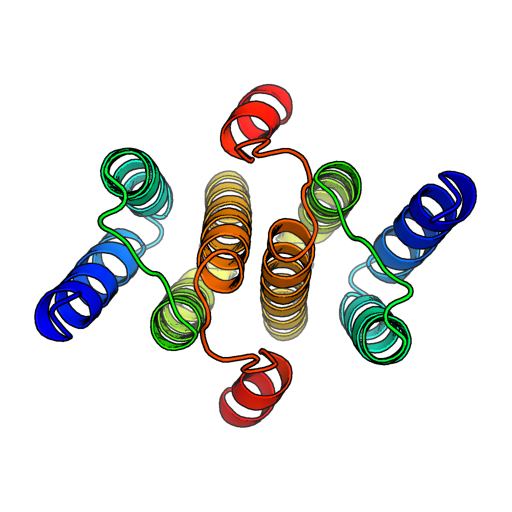0 ? 1.159 13.258 8.125 1 58.03 80 SER B CA 1
ATOM 1342 C C . SER B 1 80 ? 2.363 14.195 8.227 1 58.03 80 SER B C 1
ATOM 1344 O O . SER B 1 80 ? 2.297 15.227 8.891 1 58.03 80 SER B O 1
ATOM 1346 N N . LYS B 1 81 ? 3.367 13.898 7.742 1 51.47 81 LYS B N 1
ATOM 1347 C CA . LYS B 1 81 ? 4.527 14.789 7.695 1 51.47 81 LYS B CA 1
ATOM 1348 C C . LYS B 1 81 ? 4.625 15.484 6.34 1 51.47 81 LYS B C 1
ATOM 1350 O O . LYS B 1 81 ? 4.113 14.984 5.34 1 51.47 81 LYS B O 1
ATOM 1355 N N . SER B 1 82 ? 4.801 16.844 6.195 1 39.5 82 SER B N 1
ATOM 1356 C CA . SER B 1 82 ? 4.781 17.781 5.074 1 39.5 82 SER B CA 1
ATOM 1357 C C . SER B 1 82 ? 5 17.062 3.748 1 39.5 82 SER B C 1
ATOM 1359 O O . SER B 1 82 ? 5.07 17.703 2.693 1 39.5 82 SER B O 1
ATOM 1361 N N . GLN B 1 83 ? 5.605 15.945 3.762 1 38.72 83 GLN B N 1
ATOM 1362 C CA . GLN B 1 83 ? 6.461 15.828 2.586 1 38.72 83 GLN B CA 1
ATOM 1363 C C . GLN B 1 83 ? 5.641 15.547 1.331 1 38.72 83 GLN B C 1
ATOM 1365 O O . GLN B 1 83 ? 4.465 15.188 1.42 1 38.72 83 GLN B O 1
ATOM 1370 N N . ILE B 1 84 ? 6.316 14.992 0.16 1 35.94 84 ILE B N 1
ATOM 1371 C CA . ILE B 1 84 ? 6.426 14.977 -1.294 1 35.94 84 ILE B CA 1
ATOM 1372 C C . ILE B 1 84 ? 5.316 14.109 -1.888 1 35.94 84 ILE B C 1
ATOM 1374 O O . ILE B 1 84 ? 5.188 12.93 -1.55 1 35.94 84 ILE B O 1
ATOM 1378 N N . ARG B 1 85 ? 4.211 14.672 -2.193 1 37.94 85 ARG B N 1
ATOM 1379 C CA . ARG B 1 85 ? 3.141 14.344 -3.129 1 37.94 85 ARG B CA 1
ATOM 1380 C C . ARG B 1 85 ? 3.621 13.359 -4.188 1 37.94 85 ARG B C 1
ATOM 1382 O O . ARG B 1 85 ? 3.85 13.742 -5.34 1 37.94 85 ARG B O 1
ATOM 1389 N N . LEU B 1 86 ? 4.801 12.805 -4.16 1 37.66 86 LEU B N 1
ATOM 1390 C CA . LEU B 1 86 ? 5.176 12.062 -5.359 1 37.66 86 LEU B CA 1
ATOM 1391 C C . LEU B 1 86 ? 4.152 10.969 -5.664 1 37.66 86 LEU B C 1
ATOM 1393 O O . LEU B 1 86 ? 3.852 10.141 -4.805 1 37.66 86 LEU B O 1
ATOM 1397 N N . SER B 1 87 ? 3.176 11.305 -6.414 1 41.72 87 SER B N 1
ATOM 1398 C CA . SER B 1 87 ? 2.254 10.312 -6.965 1 41.72 87 SER B CA 1
ATOM 1399 C C . SER B 1 87 ? 2.994 9.055 -7.398 1 41.72 87 SER B C 1
ATOM 1401 O O . SER B 1 87 ? 3.98 9.125 -8.133 1 41.72 87 SER B O 1
ATOM 1403 N N . PRO B 1 88 ? 3.074 8.125 -6.648 1 43.25 88 PRO B N 1
ATOM 1404 C CA . PRO B 1 88 ? 3.676 6.859 -7.07 1 43.25 88 PRO B CA 1
ATOM 1405 C C . PRO B 1 88 ? 3.479 6.578 -8.562 1 43.25 88 PRO B C 1
ATOM 1407 O O . PRO B 1 88 ? 4.254 5.828 -9.156 1 43.25 88 PRO B O 1
ATOM 1410 N N . VAL B 1 89 ? 2.455 7.141 -9.18 1 44.06 89 VAL B N 1
ATOM 1411 C CA . VAL B 1 89 ? 2.268 6.953 -10.617 1 44.06 89 VAL B CA 1
ATOM 1412 C C . VAL B 1 89 ? 3.525 7.391 -11.359 1 44.06 89 VAL B C 1
ATOM 1414 O O . VAL B 1 89 ? 3.93 6.754 -12.336 1 44.06 89 VAL B O 1
ATOM 1417 N N . SER B 1 90 ? 4.027 8.453 -10.953 1 41.81 90 SER B N 1
ATOM 1418 C CA . SER B 1 90 ? 5.238 8.883 -11.648 1 41.81 90 SER B CA 1
ATOM 1419 C C . SER B 1 90 ? 6.363 7.863 -11.477 1 41.81 90 SER B C 1
ATOM 1421 O O . SER B 1 90 ? 7.16 7.648 -12.391 1 41.81 90 SER B O 1
ATOM 1423 N N . ILE B 1 91 ? 6.473 7.469 -10.398 1 41.41 91 ILE B N 1
ATOM 1424 C CA . ILE B 1 91 ? 7.508 6.465 -10.172 1 41.41 91 ILE B CA 1
ATOM 1425 C C . ILE B 1 91 ? 7.207 5.215 -11 1 41.41 91 ILE B C 1
ATOM 1427 O O . ILE B 1 91 ? 8.109 4.633 -11.602 1 41.41 91 ILE B O 1
ATOM 1431 N N . LEU B 1 92 ? 5.941 4.859 -10.992 1 44.97 92 LEU B N 1
ATOM 1432 C CA . LEU B 1 92 ? 5.562 3.689 -11.781 1 44.97 92 LEU B CA 1
ATOM 1433 C C . LEU B 1 92 ? 5.98 3.854 -13.234 1 44.97 92 LEU B C 1
ATOM 1435 O O . LEU B 1 92 ? 6.371 2.883 -13.891 1 44.97 92 LEU B O 1
ATOM 1439 N N . ASP B 1 93 ? 5.828 5.059 -13.719 1 44.5 93 ASP B N 1
ATOM 1440 C CA . ASP B 1 93 ? 6.293 5.273 -15.086 1 44.5 93 ASP B CA 1
ATOM 1441 C C . ASP B 1 93 ? 7.773 4.922 -15.227 1 44.5 93 ASP B C 1
ATOM 1443 O O . ASP B 1 93 ? 8.211 4.48 -16.281 1 44.5 93 ASP B O 1
ATOM 1447 N N . GLY B 1 94 ? 8.383 5.211 -14.266 1 38.5 94 GLY B N 1
ATOM 1448 C CA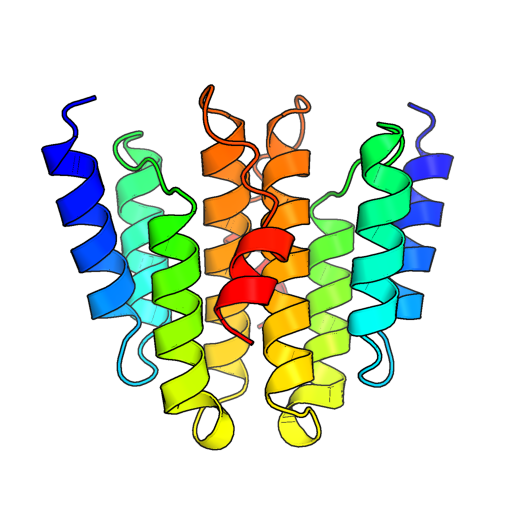 . GLY B 1 94 ? 9.805 4.898 -14.336 1 38.5 94 GLY B CA 1
ATOM 1449 C C . GLY B 1 94 ? 10.102 3.428 -14.133 1 38.5 94 GLY B C 1
ATOM 1450 O O . GLY B 1 94 ? 11.141 2.932 -14.57 1 38.5 94 GLY B O 1
ATOM 1451 N N . LEU B 1 95 ? 9.375 2.906 -13.312 1 40.62 95 LEU B N 1
ATOM 1452 C CA . LEU B 1 95 ? 9.648 1.509 -13 1 40.62 95 LEU B CA 1
ATOM 1453 C C . LEU B 1 95 ? 9.141 0.588 -14.102 1 40.62 95 LEU B C 1
ATOM 1455 O O . LEU B 1 95 ? 9.63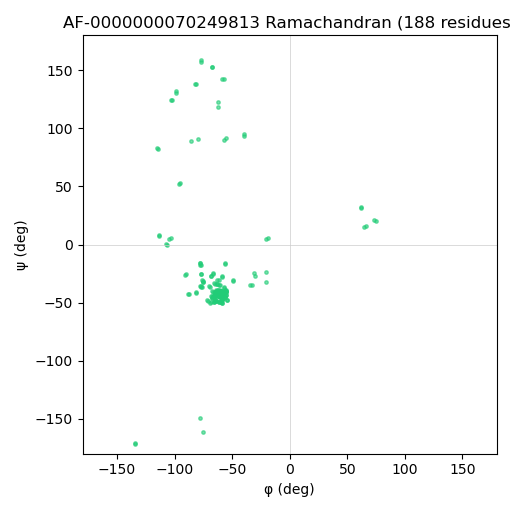3 -0.529 -14.266 1 40.62 95 LEU B O 1
ATOM 1459 N N . ILE B 1 96 ? 8.008 0.944 -14.719 1 35 96 ILE B N 1
ATOM 1460 C CA . ILE B 1 96 ? 7.523 0.125 -15.828 1 35 96 ILE B CA 1
ATOM 1461 C C . ILE B 1 96 ? 8.32 0.436 -17.094 1 35 96 ILE B C 1
ATOM 1463 O O . ILE B 1 96 ? 8.609 1.6 -17.375 1 35 96 ILE B O 1
#

Nearest PDB structures (foldseek):
  5diz-assembly2_B  TM=6.585E-01  e=9.789E+00  Arabidopsis thaliana
  6jyi-assembly1_B  TM=5.187E-01  e=8.293E+00  Bacillus cereus ATCC 14579
  6jyi-assembly1_B  TM=5.346E-01  e=7.703E+00  Bacillus cereus ATCC 14579